Protein AF-A0A523RIH5-F1 (afdb_monomer)

Mean predicted aligned error: 9.71 Å

Secondary structure (DSSP, 8-state):
----------------PPP-------S-----------SS--EEEEEEE-TT--EEEEEEEE-TTSTT--EEEEEEEE-TTS-EEEEEEE-SS-EEEEEEEE-TT--EEEEEEEEETTTTEEEEEEE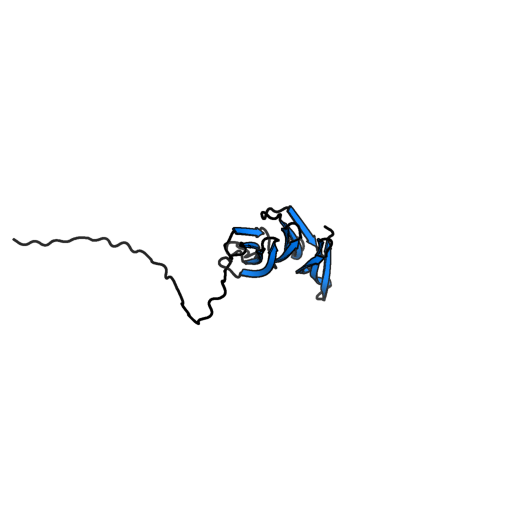EE-TT--EEEEEEE--SS-EEEEEEEE-TT--EEEEEEEEEETTEEEEEEEEE--

Sequence (182 aa):
MKKIIIYLFLTAFIFFSFNFASKFVSADNDYWHRVWGGKGHDEGVGIALDSSNNIYLGGTLEMFSDPWRHNALCLVKYDNSGNYQWNKTISGTSYRGGAITIDSSDYIFLAGEIYNPNSSTFDFILIKFDPLGNYQWNKTWDSGNDDVCYTIALDSLENIYLAGSSFTGPNNEDFCLVKYDK

Structure (mmCIF, N/CA/C/O backbone):
data_AF-A0A523RIH5-F1
#
_entry.id   AF-A0A523RIH5-F1
#
loop_
_atom_site.group_PDB
_atom_site.id
_atom_site.type_symbol
_atom_site.label_atom_id
_atom_site.label_alt_id
_atom_site.label_comp_id
_atom_site.label_asym_id
_atom_site.label_entity_id
_atom_site.label_seq_id
_atom_site.pdbx_PDB_ins_code
_atom_site.Cartn_x
_atom_site.Cartn_y
_atom_site.Cartn_z
_atom_site.occupancy
_atom_site.B_iso_or_equiv
_atom_site.auth_seq_id
_atom_site.auth_comp_id
_atom_site.auth_asym_id
_atom_site.auth_atom_id
_atom_site.pdbx_PDB_model_num
ATOM 1 N N . MET A 1 1 ? -63.645 55.266 -14.064 1.00 41.19 1 MET A N 1
ATOM 2 C CA . MET A 1 1 ? -63.052 54.777 -15.330 1.00 41.19 1 MET A CA 1
ATOM 3 C C . MET A 1 1 ? -62.006 53.722 -14.997 1.00 41.19 1 MET A C 1
ATOM 5 O O . MET A 1 1 ? -61.102 54.014 -14.230 1.00 41.19 1 MET A O 1
ATOM 9 N N . LYS A 1 2 ? -62.182 52.492 -15.494 1.00 42.09 2 LYS A N 1
ATOM 10 C CA . LYS A 1 2 ? -61.274 51.349 -15.283 1.00 42.09 2 LYS A CA 1
ATOM 11 C C . LYS A 1 2 ? -59.907 51.607 -15.933 1.00 42.09 2 LYS A C 1
ATOM 13 O O . LYS A 1 2 ? -59.908 51.918 -17.118 1.00 42.09 2 LYS A O 1
ATOM 18 N N . LYS A 1 3 ? -58.793 51.384 -15.221 1.00 36.62 3 LYS A N 1
ATOM 19 C CA . LYS A 1 3 ? -57.464 51.008 -15.768 1.00 36.62 3 LYS A CA 1
ATOM 20 C C . LYS A 1 3 ? -56.733 50.197 -14.686 1.00 36.62 3 LYS A C 1
ATOM 22 O O . LYS A 1 3 ? -56.513 50.714 -13.601 1.00 36.62 3 LYS A O 1
ATOM 27 N N . ILE A 1 4 ? -56.771 48.867 -14.776 1.00 43.56 4 ILE A N 1
ATOM 28 C CA . ILE A 1 4 ? -55.767 47.965 -15.382 1.00 43.56 4 ILE A CA 1
ATOM 29 C C . ILE A 1 4 ? -54.426 48.047 -14.644 1.00 43.56 4 ILE A C 1
ATOM 31 O O . ILE A 1 4 ? -53.675 49.006 -14.774 1.00 43.56 4 ILE A O 1
ATOM 35 N N . ILE A 1 5 ? -54.192 46.993 -13.866 1.00 41.97 5 ILE A N 1
ATOM 36 C CA . ILE A 1 5 ? -53.010 46.687 -13.068 1.00 41.97 5 ILE A CA 1
ATOM 37 C C . ILE A 1 5 ? -52.072 45.836 -13.932 1.00 41.97 5 ILE A C 1
ATOM 39 O O . ILE A 1 5 ? -52.522 44.869 -14.545 1.00 41.97 5 ILE A O 1
ATOM 43 N N . ILE A 1 6 ? -50.781 46.168 -13.952 1.00 45.47 6 ILE A N 1
ATOM 44 C CA . ILE A 1 6 ? -49.722 45.324 -14.519 1.00 45.47 6 ILE A CA 1
ATOM 45 C C . ILE A 1 6 ? -48.687 45.132 -13.410 1.00 45.47 6 ILE A C 1
ATOM 47 O O . ILE A 1 6 ? -47.981 46.073 -13.055 1.00 45.47 6 ILE A O 1
ATOM 51 N N . TYR A 1 7 ? -48.619 43.926 -12.843 1.00 43.50 7 TYR A N 1
ATOM 52 C CA . TYR A 1 7 ? -47.525 43.522 -11.961 1.00 43.50 7 TYR A CA 1
ATOM 53 C C . TYR A 1 7 ? -46.442 42.854 -12.810 1.00 43.50 7 TYR A C 1
ATOM 55 O O . TYR A 1 7 ? -46.675 41.807 -13.411 1.00 43.50 7 TYR A O 1
ATOM 63 N N . LEU A 1 8 ? -45.264 43.474 -12.864 1.00 39.69 8 LEU A N 1
ATOM 64 C CA . LEU A 1 8 ? -44.054 42.879 -13.423 1.00 39.69 8 LEU A CA 1
ATOM 65 C C . LEU A 1 8 ? -43.445 41.971 -12.341 1.00 39.69 8 LEU A C 1
ATOM 67 O O . LEU A 1 8 ? -42.896 42.476 -11.364 1.00 39.69 8 LEU A O 1
ATOM 71 N N . PHE A 1 9 ? -43.551 40.648 -12.484 1.00 41.56 9 PHE A N 1
ATOM 72 C CA . PHE A 1 9 ? -42.777 39.710 -11.667 1.00 41.56 9 PHE A CA 1
ATOM 73 C C . PHE A 1 9 ? -41.615 39.159 -12.490 1.00 41.56 9 PHE A C 1
ATOM 75 O O . PHE A 1 9 ? -41.796 38.433 -13.464 1.00 41.56 9 PHE A O 1
ATOM 82 N N . LEU A 1 10 ? -40.414 39.550 -12.074 1.00 39.22 10 LEU A N 1
ATOM 83 C CA . LEU A 1 10 ? -39.137 39.016 -12.517 1.00 39.22 10 LEU A CA 1
ATOM 84 C C . LEU A 1 10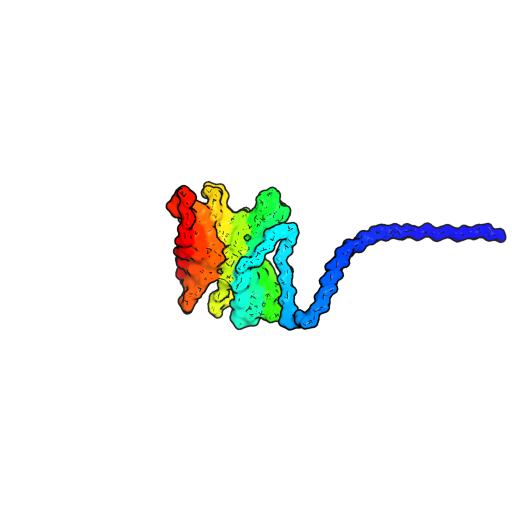 ? -38.965 37.630 -11.874 1.00 39.22 10 LEU A C 1
ATOM 86 O O . LEU A 1 10 ? -38.694 37.542 -10.678 1.00 39.22 10 LEU A O 1
ATOM 90 N N . THR A 1 11 ? -39.153 36.540 -12.617 1.00 44.88 11 THR A N 1
ATOM 91 C CA . THR A 1 11 ? -38.833 35.198 -12.106 1.00 44.88 11 THR A CA 1
ATOM 92 C C . THR A 1 11 ? -37.399 34.842 -12.472 1.00 44.88 11 THR A C 1
ATOM 94 O O . THR A 1 11 ? -37.067 34.673 -13.644 1.00 44.88 11 THR A O 1
ATOM 97 N N . ALA A 1 12 ? -36.552 34.746 -11.449 1.00 41.00 12 ALA A N 1
ATOM 98 C CA . ALA A 1 12 ? -35.205 34.208 -11.537 1.00 41.00 12 ALA A CA 1
ATOM 99 C C . ALA A 1 12 ? -35.234 32.737 -11.992 1.00 41.00 12 ALA A C 1
ATOM 101 O O . ALA A 1 12 ? -36.014 31.935 -11.479 1.00 41.00 12 ALA A O 1
ATOM 102 N N . PHE A 1 13 ? -34.363 32.380 -12.937 1.00 38.34 13 PHE A N 1
ATOM 103 C CA . PHE A 1 13 ? -34.061 30.990 -13.273 1.00 38.34 13 PHE A CA 1
ATOM 104 C C . PHE A 1 13 ? -33.206 30.389 -12.151 1.00 38.34 13 PHE A C 1
ATOM 106 O O . PHE A 1 13 ? -32.038 30.743 -12.003 1.00 38.34 13 PHE A O 1
ATOM 113 N N . ILE A 1 14 ? -33.775 29.475 -11.367 1.00 42.72 14 ILE A N 1
ATOM 114 C CA . ILE A 1 14 ? -33.010 28.571 -10.504 1.00 42.72 14 ILE A CA 1
ATOM 115 C C . ILE A 1 14 ? -32.901 27.246 -11.260 1.00 42.72 14 ILE A C 1
ATOM 117 O O . ILE A 1 14 ? -33.903 26.562 -11.464 1.00 42.72 14 ILE A O 1
ATOM 121 N N . PHE A 1 15 ? -31.693 26.886 -11.693 1.00 36.75 15 PHE A N 1
ATOM 122 C CA . PHE A 1 15 ? -31.396 25.514 -12.097 1.00 36.75 15 PHE A CA 1
ATOM 123 C C . PHE A 1 15 ? -31.383 24.646 -10.834 1.00 36.75 15 PHE A C 1
ATOM 125 O O . PHE A 1 15 ? -30.439 24.701 -10.051 1.00 36.75 15 PHE A O 1
ATOM 132 N N . PHE A 1 16 ? -32.427 23.844 -10.628 1.00 41.00 16 PHE A N 1
ATOM 133 C CA . PHE A 1 16 ? -32.320 22.666 -9.774 1.00 41.00 16 PHE A CA 1
ATOM 134 C C . PHE A 1 16 ? -31.568 21.596 -10.568 1.00 41.00 16 PHE A C 1
ATOM 136 O O . PHE A 1 16 ? -32.055 21.118 -11.593 1.00 41.00 16 PHE A O 1
ATOM 143 N N . SER A 1 17 ? -30.364 21.239 -10.125 1.00 46.72 17 SER A N 1
ATOM 144 C CA . SER A 1 17 ? -29.712 20.014 -10.575 1.00 46.72 17 SER A CA 1
ATOM 145 C C . SER A 1 17 ? -30.556 18.815 -10.129 1.00 46.72 17 SER A C 1
ATOM 147 O O . SER A 1 17 ? -31.062 18.761 -9.006 1.00 46.72 17 SER A O 1
ATOM 149 N N . PHE A 1 18 ? -30.760 17.870 -11.044 1.00 43.00 18 PHE A N 1
ATOM 150 C CA . PHE A 1 18 ? -31.558 16.674 -10.802 1.00 43.00 18 PHE A CA 1
ATOM 151 C C . PHE A 1 18 ? -30.885 15.781 -9.751 1.00 43.00 18 PHE A C 1
ATOM 153 O O . PHE A 1 18 ? -29.797 15.257 -9.974 1.00 43.00 18 PHE A O 1
ATOM 160 N N . ASN A 1 19 ? -31.572 15.569 -8.627 1.00 46.03 19 ASN A N 1
ATOM 161 C CA . ASN A 1 19 ? -31.362 14.404 -7.774 1.00 46.03 19 ASN A CA 1
ATOM 162 C C . ASN A 1 19 ? -31.892 13.175 -8.519 1.00 46.03 19 ASN A C 1
ATOM 164 O O . ASN A 1 19 ? -33.089 13.114 -8.803 1.00 46.03 19 ASN A O 1
ATOM 168 N N . PHE A 1 20 ? -31.047 12.181 -8.782 1.00 48.94 20 PHE A N 1
ATOM 169 C CA . PHE A 1 20 ? -31.535 10.830 -9.043 1.00 48.94 20 PHE A CA 1
ATOM 170 C C . PHE A 1 20 ? -31.410 10.008 -7.764 1.00 48.94 20 PHE A C 1
ATOM 172 O O . PHE A 1 20 ? -30.347 9.508 -7.415 1.00 48.94 20 PHE A O 1
ATOM 179 N N . ALA A 1 21 ? -32.537 9.884 -7.066 1.00 47.78 21 ALA A N 1
ATOM 180 C CA . ALA A 1 21 ? -32.792 8.760 -6.187 1.00 47.78 21 ALA A CA 1
ATOM 181 C C . ALA A 1 21 ? -33.360 7.628 -7.052 1.00 47.78 21 ALA A C 1
ATOM 183 O O . ALA A 1 21 ? -34.479 7.741 -7.553 1.00 47.78 21 ALA A O 1
ATOM 184 N N . SER A 1 22 ? -32.625 6.532 -7.224 1.00 43.66 22 SER A N 1
ATOM 185 C CA . SER A 1 22 ? -33.213 5.269 -7.677 1.00 43.66 22 SER A CA 1
ATOM 186 C C . SER A 1 22 ? -33.359 4.346 -6.476 1.00 43.66 22 SER A C 1
ATOM 188 O O . SER A 1 22 ? -32.411 3.710 -6.022 1.00 43.66 22 SER A O 1
ATOM 190 N N . LYS A 1 23 ? -34.580 4.324 -5.947 1.00 46.66 23 LYS A N 1
ATOM 191 C CA . LYS A 1 23 ? -35.044 3.410 -4.911 1.00 46.66 23 LYS A CA 1
ATOM 192 C C . LYS A 1 23 ? -35.389 2.074 -5.572 1.00 46.66 23 LYS A C 1
ATOM 194 O O . LYS A 1 23 ? -36.408 1.981 -6.248 1.00 46.66 23 LYS A O 1
ATOM 199 N N . PHE A 1 24 ? -34.578 1.050 -5.333 1.00 39.84 24 PHE A N 1
ATOM 200 C CA . PHE A 1 24 ? -35.019 -0.341 -5.399 1.00 39.84 24 PHE A CA 1
ATOM 201 C C . PHE A 1 24 ? -35.077 -0.859 -3.962 1.00 39.84 24 PHE A C 1
ATOM 203 O O . PHE A 1 24 ? -34.074 -0.853 -3.258 1.00 39.84 24 PHE A O 1
ATOM 210 N N . VAL A 1 25 ? -36.280 -1.215 -3.505 1.00 48.09 25 VAL A N 1
ATOM 211 C CA . VAL A 1 25 ? -36.501 -1.913 -2.234 1.00 48.09 25 VAL A CA 1
ATOM 212 C C . VAL A 1 25 ? -36.720 -3.378 -2.579 1.00 48.09 25 VAL A C 1
ATOM 214 O O . VAL A 1 25 ? -37.806 -3.750 -3.017 1.00 48.09 25 VAL A O 1
ATOM 217 N N . SER A 1 26 ? -35.694 -4.195 -2.383 1.00 47.66 26 SER A N 1
ATOM 218 C CA . SER A 1 26 ? -35.870 -5.578 -1.946 1.00 47.66 26 SER A CA 1
ATOM 219 C C . SER A 1 26 ? -35.612 -5.597 -0.443 1.00 47.66 26 SER A C 1
ATOM 221 O O . SER A 1 26 ? -34.733 -4.892 0.049 1.00 47.66 26 SER A O 1
ATOM 223 N N . ALA A 1 27 ? -36.430 -6.328 0.304 1.00 55.16 27 ALA A N 1
ATOM 224 C CA . ALA A 1 27 ? -36.254 -6.490 1.737 1.00 55.16 27 ALA A CA 1
ATOM 225 C C . ALA A 1 27 ? -35.006 -7.347 2.006 1.00 55.16 27 ALA A C 1
ATOM 227 O O . ALA A 1 27 ? -35.118 -8.560 2.024 1.00 55.16 27 ALA A O 1
ATOM 228 N N . ASP A 1 28 ? -33.852 -6.696 2.157 1.00 55.25 28 ASP A N 1
ATOM 229 C CA . ASP A 1 28 ? -32.614 -7.211 2.763 1.00 55.25 28 ASP A CA 1
ATOM 230 C C . ASP A 1 28 ? -31.799 -5.984 3.204 1.00 55.25 28 ASP A C 1
ATOM 232 O O . ASP A 1 28 ? -31.011 -5.427 2.444 1.00 55.25 28 ASP A O 1
ATOM 236 N N . ASN A 1 29 ? -32.078 -5.471 4.404 1.00 62.22 29 ASN A N 1
ATOM 237 C CA . ASN A 1 29 ? -31.579 -4.173 4.883 1.00 62.22 29 ASN A CA 1
ATOM 238 C C . ASN A 1 29 ? -30.500 -4.312 5.979 1.00 62.22 29 ASN A C 1
ATOM 240 O O . ASN A 1 29 ? -30.361 -3.423 6.817 1.00 62.22 29 ASN A O 1
ATOM 244 N N . ASP A 1 30 ? -29.733 -5.406 5.969 1.00 77.12 30 ASP A N 1
ATOM 245 C CA . ASP A 1 30 ? -28.733 -5.723 7.006 1.00 77.12 30 ASP A CA 1
ATOM 246 C C . ASP A 1 30 ? -27.297 -5.296 6.649 1.00 77.12 30 ASP A C 1
ATOM 248 O O . ASP A 1 30 ? -26.336 -5.704 7.299 1.00 77.12 30 ASP A O 1
ATOM 252 N N . TYR A 1 31 ? -27.112 -4.455 5.629 1.00 81.75 31 TYR A N 1
ATOM 253 C CA . TYR A 1 31 ? -25.790 -3.949 5.267 1.00 81.75 31 TYR A CA 1
ATOM 254 C C . TYR A 1 31 ? -25.813 -2.455 4.951 1.00 81.75 31 TYR A C 1
ATOM 256 O O . TYR A 1 31 ? -26.804 -1.893 4.482 1.00 81.75 31 TYR A O 1
ATOM 264 N N . TRP A 1 32 ? -24.684 -1.799 5.199 1.00 88.44 32 TRP A N 1
ATOM 265 C CA . TRP A 1 32 ? -24.424 -0.435 4.764 1.00 88.44 32 TRP A CA 1
ATOM 266 C C . TRP A 1 32 ? -23.328 -0.448 3.702 1.00 88.44 32 TRP A C 1
ATOM 268 O O . TRP A 1 32 ? -22.504 -1.357 3.647 1.00 88.44 32 TRP A O 1
ATOM 278 N N . HIS A 1 33 ? -23.305 0.579 2.858 1.00 91.75 33 HIS A N 1
ATOM 279 C CA . HIS A 1 33 ? -22.203 0.810 1.932 1.00 91.75 33 HIS A CA 1
ATOM 280 C C . HIS A 1 33 ? -21.699 2.250 2.054 1.00 91.75 33 HIS A C 1
ATOM 282 O O . HIS A 1 33 ? -22.413 3.152 2.514 1.00 91.75 33 HIS A O 1
ATOM 288 N N . ARG A 1 34 ? -20.444 2.459 1.657 1.00 93.12 34 ARG A N 1
ATOM 289 C CA . ARG A 1 34 ? -19.824 3.772 1.472 1.00 93.12 34 ARG A CA 1
ATOM 290 C C . ARG A 1 34 ? -19.130 3.784 0.122 1.00 93.12 34 ARG A C 1
ATOM 292 O O . ARG A 1 34 ? -18.613 2.763 -0.314 1.00 93.12 34 ARG A O 1
ATOM 299 N N . VAL A 1 35 ? -19.145 4.945 -0.517 1.00 92.00 35 VAL A N 1
ATOM 300 C CA . VAL A 1 35 ? -18.428 5.198 -1.766 1.00 92.00 35 VAL A CA 1
ATOM 301 C C . VAL A 1 35 ? -17.422 6.302 -1.487 1.00 92.00 35 VAL A C 1
ATOM 303 O O . VAL A 1 35 ? -17.753 7.291 -0.828 1.00 92.00 35 VAL A O 1
ATOM 306 N N . TRP A 1 36 ? -16.200 6.114 -1.967 1.00 90.88 36 TRP A N 1
ATOM 307 C CA . TRP A 1 36 ? -15.118 7.082 -1.881 1.00 90.88 36 TRP A CA 1
ATOM 308 C C . TRP A 1 36 ? -14.452 7.196 -3.249 1.00 90.88 36 TRP A C 1
ATOM 310 O O . TRP A 1 36 ? -14.196 6.173 -3.875 1.00 90.88 36 TRP A O 1
ATOM 320 N N . GLY A 1 37 ? -14.190 8.420 -3.706 1.00 90.06 37 GLY A N 1
ATOM 321 C CA . GLY A 1 37 ? -13.604 8.675 -5.022 1.00 90.06 37 GLY A CA 1
ATOM 322 C C . GLY A 1 37 ? -13.738 10.132 -5.467 1.00 90.06 37 GLY A C 1
ATOM 323 O O . GLY A 1 37 ? -14.402 10.944 -4.814 1.00 90.06 37 GLY A O 1
ATOM 324 N N . GLY A 1 38 ? -13.073 10.457 -6.570 1.00 84.94 38 GLY A N 1
ATOM 325 C CA . GLY A 1 38 ? -13.126 11.719 -7.291 1.00 84.94 38 GLY A CA 1
ATOM 326 C C . GLY A 1 38 ? -13.991 11.650 -8.557 1.00 84.94 38 GLY A C 1
ATOM 327 O O . GLY A 1 38 ? -15.023 10.988 -8.610 1.00 84.94 38 GLY A O 1
ATOM 328 N N . LYS A 1 39 ? -13.610 12.434 -9.576 1.00 83.44 39 LYS A N 1
ATOM 329 C CA . LYS A 1 39 ? -14.313 12.508 -10.876 1.00 83.44 39 LYS A CA 1
ATOM 330 C C . LYS A 1 39 ? -13.753 11.542 -11.931 1.00 83.44 39 LYS A C 1
ATOM 332 O O . LYS A 1 39 ? -14.232 11.573 -13.064 1.00 83.44 39 LYS A O 1
ATOM 337 N N . GLY A 1 40 ? -12.717 10.781 -11.589 1.00 86.06 40 GLY A N 1
ATOM 338 C CA . GLY A 1 40 ? -12.019 9.874 -12.494 1.00 86.06 40 GLY A CA 1
ATOM 339 C C . GLY A 1 40 ? -12.284 8.407 -12.164 1.00 86.06 40 GLY A C 1
ATOM 340 O O . GLY A 1 40 ? -13.263 8.072 -11.499 1.00 86.06 40 GLY A O 1
ATOM 341 N N . HIS A 1 41 ? -11.422 7.540 -12.680 1.00 89.31 41 HIS A N 1
ATOM 342 C CA . HIS A 1 41 ? -11.395 6.121 -12.378 1.00 89.31 41 HIS A CA 1
ATOM 343 C C . HIS A 1 41 ? -10.683 5.867 -11.045 1.00 89.31 41 HIS A C 1
ATOM 345 O O . HIS A 1 41 ? -9.468 6.022 -10.940 1.00 89.31 41 HIS A O 1
ATOM 351 N N . ASP A 1 42 ? -11.450 5.466 -10.036 1.00 93.62 42 ASP A N 1
ATOM 352 C CA . ASP A 1 42 ? -10.954 5.226 -8.684 1.00 93.62 42 ASP A CA 1
ATOM 353 C C . ASP A 1 42 ? -11.157 3.761 -8.293 1.00 93.62 42 ASP A C 1
ATOM 355 O O . ASP A 1 42 ? -12.199 3.164 -8.575 1.00 93.62 42 ASP A O 1
ATOM 359 N N . GLU A 1 43 ? -10.172 3.189 -7.607 1.00 95.19 43 GLU A N 1
ATOM 360 C CA . GLU A 1 43 ? -10.142 1.773 -7.248 1.00 95.19 43 GLU A CA 1
ATOM 361 C C . GLU A 1 43 ? -9.851 1.601 -5.755 1.00 95.19 43 GLU A C 1
ATOM 363 O O . GLU A 1 43 ? -8.861 2.115 -5.235 1.00 95.19 43 GLU A O 1
ATOM 368 N N . GLY A 1 44 ? -10.698 0.845 -5.053 1.00 96.06 44 GLY A N 1
ATOM 369 C CA . GLY A 1 44 ? -10.391 0.338 -3.714 1.00 96.06 44 GLY A CA 1
ATOM 370 C C . GLY A 1 44 ? -9.641 -0.988 -3.821 1.00 96.06 44 GLY A C 1
ATOM 371 O O . GLY A 1 44 ? -10.126 -1.901 -4.484 1.00 96.06 44 GLY A O 1
ATOM 372 N N . VAL A 1 45 ? -8.481 -1.096 -3.172 1.00 97.38 45 VAL A N 1
ATOM 373 C CA . VAL A 1 45 ? -7.570 -2.246 -3.311 1.00 97.38 45 VAL A CA 1
ATOM 374 C C . VAL A 1 45 ? -7.449 -3.022 -2.004 1.00 97.38 45 VAL A C 1
ATOM 376 O O . VAL A 1 45 ? -7.638 -4.236 -1.978 1.00 97.38 45 VAL A O 1
ATOM 379 N N . GLY A 1 46 ? -7.144 -2.327 -0.910 1.00 97.94 46 GLY A N 1
ATOM 380 C CA . GLY A 1 46 ? -6.884 -2.932 0.390 1.00 97.94 46 GLY A CA 1
ATOM 381 C C . GLY A 1 46 ? -7.895 -2.512 1.452 1.00 97.94 46 GLY A C 1
ATOM 382 O O . GLY A 1 46 ? -8.401 -1.390 1.437 1.00 97.94 46 GLY A O 1
ATOM 383 N N . ILE A 1 47 ? -8.137 -3.396 2.419 1.00 98.56 47 ILE A N 1
ATOM 384 C CA . ILE A 1 47 ? -8.888 -3.096 3.641 1.00 98.56 47 ILE A CA 1
ATOM 385 C C . ILE A 1 47 ? -8.162 -3.662 4.864 1.00 98.56 47 ILE A C 1
ATOM 387 O O . ILE A 1 47 ? -7.676 -4.790 4.831 1.00 98.56 47 ILE A O 1
ATOM 391 N N . ALA A 1 48 ? -8.110 -2.891 5.949 1.00 98.56 48 ALA A N 1
ATOM 392 C CA . ALA A 1 48 ? -7.616 -3.335 7.251 1.00 98.56 48 ALA A CA 1
ATOM 393 C C . ALA A 1 48 ? -8.450 -2.726 8.385 1.00 98.56 48 ALA A C 1
ATOM 395 O O . ALA A 1 48 ? -9.107 -1.698 8.204 1.00 98.56 48 ALA A O 1
ATOM 396 N N . LEU A 1 49 ? -8.419 -3.367 9.554 1.00 98.69 49 LEU A N 1
ATOM 397 C CA . LEU A 1 49 ? -9.082 -2.896 10.768 1.00 98.69 49 LEU A CA 1
ATOM 398 C C . LEU A 1 49 ? -8.032 -2.575 11.833 1.00 98.69 49 LEU A C 1
ATOM 400 O O . LEU A 1 49 ? -7.081 -3.340 11.984 1.00 98.69 49 LEU A O 1
ATOM 404 N N . ASP A 1 50 ? -8.203 -1.470 12.561 1.00 98.62 50 ASP A N 1
ATOM 405 C CA . ASP A 1 50 ? -7.409 -1.217 13.774 1.00 98.62 50 ASP A CA 1
ATOM 406 C C . ASP A 1 50 ? -7.979 -1.960 14.993 1.00 98.62 50 ASP A C 1
ATOM 408 O O . ASP A 1 50 ? -9.045 -2.580 14.930 1.00 98.62 50 ASP A O 1
ATOM 412 N N . SER A 1 51 ? -7.282 -1.880 16.128 1.00 98.31 51 SER A N 1
ATOM 413 C CA . SER A 1 51 ? -7.667 -2.516 17.395 1.00 98.31 51 SER A CA 1
ATOM 414 C C . SER A 1 51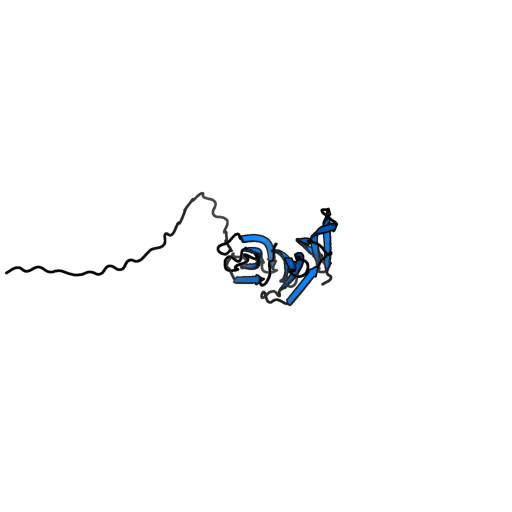 ? -9.062 -2.121 17.913 1.00 98.31 51 SER A C 1
ATOM 416 O O . SER A 1 51 ? -9.653 -2.838 18.723 1.00 98.31 51 SER A O 1
ATOM 418 N N . SER A 1 52 ? -9.617 -1.001 17.435 1.00 98.38 52 SER A N 1
ATOM 419 C CA . SER A 1 52 ? -10.959 -0.504 17.767 1.00 98.38 52 SER A CA 1
ATOM 420 C C . SER A 1 52 ? -12.013 -0.852 16.705 1.00 98.38 52 SER A C 1
ATOM 422 O O . SER A 1 52 ? -13.148 -0.369 16.775 1.00 98.38 52 SER A O 1
ATOM 424 N N . ASN A 1 53 ? -11.660 -1.698 15.731 1.00 98.31 53 ASN A N 1
ATOM 425 C CA . ASN A 1 53 ? -12.449 -2.027 14.544 1.00 98.31 53 ASN A CA 1
ATOM 426 C C . ASN A 1 53 ? -12.779 -0.814 13.660 1.00 98.31 53 ASN A C 1
ATOM 428 O O . ASN A 1 53 ? -13.760 -0.850 12.914 1.00 98.31 53 ASN A O 1
ATOM 432 N N . ASN A 1 54 ? -11.992 0.266 13.719 1.00 98.69 54 ASN A N 1
ATOM 433 C CA . ASN A 1 54 ? -12.102 1.299 12.694 1.00 98.69 54 ASN A CA 1
ATOM 434 C C . ASN A 1 54 ? -11.586 0.732 11.372 1.00 98.69 54 ASN A C 1
ATOM 436 O O . ASN A 1 54 ? -10.633 -0.045 11.342 1.00 98.69 54 ASN A O 1
ATOM 440 N N . ILE A 1 55 ? -12.217 1.143 10.281 1.00 98.69 55 ILE A N 1
ATOM 441 C CA . ILE A 1 55 ? -12.015 0.573 8.955 1.00 98.69 55 ILE A CA 1
ATOM 442 C C . ILE A 1 55 ? -11.087 1.484 8.165 1.00 98.69 55 ILE A C 1
ATOM 444 O O . ILE A 1 55 ? -11.351 2.680 8.048 1.00 98.69 55 ILE A O 1
ATOM 448 N N . TYR A 1 56 ? -10.042 0.911 7.579 1.00 98.75 56 TYR A N 1
ATOM 449 C CA . TYR A 1 56 ? -9.111 1.610 6.707 1.00 98.75 56 TYR A CA 1
ATOM 450 C C . TYR A 1 56 ? -9.184 1.017 5.312 1.00 98.75 56 TYR A C 1
ATOM 452 O O . TYR A 1 56 ? -9.050 -0.193 5.151 1.00 98.75 56 TYR A O 1
ATOM 460 N N . LEU A 1 57 ? -9.377 1.874 4.315 1.00 98.38 57 LEU A N 1
ATOM 461 C CA . LEU A 1 57 ? -9.346 1.510 2.905 1.00 98.38 57 LEU A CA 1
ATOM 462 C C . LEU A 1 57 ? -8.109 2.117 2.259 1.00 98.38 57 LEU A C 1
ATOM 464 O O . LEU A 1 57 ? -7.888 3.322 2.376 1.00 98.38 57 LEU A O 1
ATOM 468 N N . GLY A 1 58 ? -7.328 1.282 1.586 1.00 98.19 58 GLY A N 1
ATOM 469 C CA . GLY A 1 58 ? -6.253 1.697 0.697 1.00 98.19 58 GLY A CA 1
ATOM 470 C C . GLY A 1 58 ? -6.690 1.555 -0.758 1.00 98.19 58 GLY A C 1
ATOM 471 O O . GLY A 1 58 ? -7.407 0.613 -1.111 1.00 98.19 58 GLY A O 1
ATOM 472 N N . GLY A 1 59 ? -6.290 2.489 -1.611 1.00 97.50 59 GLY A N 1
ATOM 473 C CA . GLY A 1 59 ? -6.677 2.453 -3.016 1.00 97.50 59 GLY A CA 1
ATOM 474 C C . GLY A 1 59 ? -5.955 3.470 -3.881 1.00 97.50 59 GLY A C 1
ATOM 475 O O . GLY A 1 59 ? -5.035 4.154 -3.432 1.00 97.50 59 GLY A O 1
ATOM 476 N N . THR A 1 60 ? -6.411 3.569 -5.124 1.00 96.69 60 THR A N 1
ATOM 477 C CA . THR A 1 60 ? -5.885 4.479 -6.139 1.00 96.69 60 THR A CA 1
ATOM 478 C C . THR A 1 60 ? -6.968 5.458 -6.585 1.00 96.69 60 THR A C 1
ATOM 480 O O . THR A 1 60 ? -8.122 5.075 -6.769 1.00 96.69 60 THR A O 1
ATOM 483 N N . LEU A 1 61 ? -6.595 6.727 -6.753 1.00 94.81 61 LEU A N 1
ATOM 484 C CA . LEU A 1 61 ? -7.445 7.786 -7.296 1.00 94.81 61 LEU A CA 1
ATOM 485 C C . LEU A 1 61 ? -6.870 8.302 -8.615 1.00 94.81 61 LEU A C 1
ATOM 487 O O . LEU A 1 61 ? -5.683 8.633 -8.669 1.00 94.81 61 LEU A O 1
ATOM 491 N N . GLU A 1 62 ? -7.701 8.461 -9.645 1.00 92.56 62 GLU A N 1
ATOM 492 C CA . GLU A 1 62 ? -7.299 9.199 -10.849 1.00 92.56 62 GLU A CA 1
ATOM 493 C C . GLU A 1 62 ? -7.365 10.708 -10.558 1.00 92.56 62 GLU A C 1
ATOM 495 O O . GLU A 1 62 ? -8.432 11.283 -10.297 1.00 92.56 62 GLU A O 1
ATOM 500 N N . MET A 1 63 ? -6.221 11.394 -10.638 1.00 89.00 63 MET A N 1
ATOM 501 C CA . MET A 1 63 ? -6.151 12.833 -10.379 1.00 89.00 63 MET A CA 1
ATOM 502 C C . MET A 1 63 ? -6.623 13.613 -11.608 1.00 89.00 63 MET A C 1
ATOM 504 O O . MET A 1 63 ? -5.831 14.138 -12.383 1.00 89.00 63 MET A O 1
ATOM 508 N N . PHE A 1 64 ? -7.942 13.734 -11.776 1.00 78.38 64 PHE A N 1
ATOM 509 C CA . PHE A 1 64 ? -8.564 14.359 -12.955 1.00 78.38 64 PHE A CA 1
ATOM 510 C C . PHE A 1 64 ? -8.118 15.814 -13.218 1.00 78.38 64 PHE A C 1
ATOM 512 O O . PHE A 1 64 ? -8.198 16.303 -14.344 1.00 78.38 64 PHE A O 1
ATOM 519 N N . SER A 1 65 ? -7.679 16.535 -12.181 1.00 78.75 65 SER A N 1
ATOM 520 C CA . SER A 1 65 ? -7.149 17.900 -12.296 1.00 78.75 65 SER A CA 1
ATOM 521 C C . SER A 1 65 ? -5.653 17.969 -12.626 1.00 78.75 65 SER A C 1
ATOM 523 O O . SER A 1 65 ? -5.145 19.069 -12.835 1.00 78.75 65 SER A O 1
ATOM 525 N N . ASP A 1 66 ? -4.942 16.839 -12.643 1.00 76.56 66 ASP A N 1
ATOM 526 C CA . ASP A 1 66 ? -3.562 16.755 -13.118 1.00 76.56 66 ASP A CA 1
ATOM 527 C C . ASP A 1 66 ? -3.567 16.723 -14.663 1.00 76.56 66 ASP A C 1
ATOM 529 O O . ASP A 1 66 ? -4.206 15.843 -15.248 1.00 76.56 66 ASP A O 1
ATOM 533 N N . PRO A 1 67 ? -2.870 17.648 -15.355 1.00 76.94 67 PRO A N 1
ATOM 534 C CA . PRO A 1 67 ? -2.751 17.637 -16.816 1.00 76.94 67 PRO A CA 1
ATOM 535 C C . PRO A 1 67 ? -2.220 16.319 -17.394 1.00 76.94 67 PRO A C 1
ATOM 537 O O . PRO A 1 67 ? -2.543 15.974 -18.530 1.00 76.94 67 PRO A O 1
ATOM 540 N N . TRP A 1 68 ? -1.421 15.591 -16.616 1.00 79.12 68 TRP A N 1
ATOM 541 C CA . TRP A 1 68 ? -0.816 14.311 -16.978 1.00 79.12 68 TRP A CA 1
ATOM 542 C C . TRP A 1 68 ? -1.648 13.110 -16.521 1.00 79.12 68 TRP A C 1
ATOM 544 O O . TRP A 1 68 ? -1.287 11.976 -16.822 1.00 79.12 68 TRP A O 1
ATOM 554 N N . ARG A 1 69 ? -2.765 13.358 -15.817 1.00 76.62 69 ARG A N 1
ATOM 555 C CA . ARG A 1 69 ? -3.674 12.343 -15.263 1.00 76.62 69 ARG A CA 1
ATOM 556 C C . ARG A 1 69 ? -2.943 11.267 -14.466 1.00 76.62 69 ARG A C 1
ATOM 558 O O . ARG A 1 69 ? -3.218 10.078 -14.602 1.00 76.62 69 ARG A O 1
ATOM 565 N N . HIS A 1 70 ? -1.984 11.692 -13.652 1.00 87.94 70 HIS A N 1
ATOM 566 C CA . HIS A 1 70 ? -1.320 10.777 -12.744 1.00 87.94 70 HIS A CA 1
ATOM 567 C C . HIS A 1 70 ? -2.312 10.205 -11.735 1.00 87.94 70 HIS A C 1
ATOM 569 O O . HIS A 1 70 ? -3.277 10.854 -11.326 1.00 87.94 70 HIS A O 1
ATOM 575 N N . ASN A 1 71 ? -2.032 8.986 -11.307 1.00 94.50 71 ASN A N 1
ATOM 576 C CA . ASN A 1 71 ? -2.768 8.356 -10.231 1.00 94.50 71 ASN A CA 1
ATOM 577 C C . ASN A 1 71 ? -2.148 8.727 -8.876 1.00 94.50 71 ASN A C 1
ATOM 579 O O . ASN A 1 71 ? -0.951 9.004 -8.780 1.00 94.50 71 ASN A O 1
ATOM 583 N N . ALA A 1 72 ? -2.960 8.726 -7.826 1.00 95.69 72 ALA A N 1
ATOM 584 C CA . ALA A 1 72 ? -2.543 8.947 -6.446 1.00 95.69 72 ALA A CA 1
ATOM 585 C C . ALA A 1 72 ? -2.920 7.743 -5.583 1.00 95.69 72 ALA A C 1
ATOM 587 O O . ALA A 1 72 ? -3.970 7.143 -5.793 1.00 95.69 72 ALA A O 1
ATOM 588 N N . LEU A 1 73 ? -2.115 7.435 -4.566 1.00 97.44 73 LEU A N 1
ATOM 589 C CA . LEU A 1 73 ? -2.541 6.511 -3.515 1.00 97.44 73 LEU A CA 1
ATOM 590 C C . LEU A 1 73 ? -3.473 7.237 -2.546 1.00 97.44 73 LEU A C 1
ATOM 592 O O . LEU A 1 73 ? -3.253 8.404 -2.208 1.00 97.44 73 LEU A O 1
ATOM 596 N N . CYS A 1 74 ? -4.488 6.544 -2.047 1.00 96.81 74 CYS A N 1
ATOM 597 C CA . CYS A 1 74 ? -5.372 7.052 -1.012 1.00 96.81 74 CYS A CA 1
ATOM 598 C C . CYS A 1 74 ? -5.470 6.092 0.172 1.00 96.81 74 CYS A C 1
ATOM 600 O O . CYS A 1 74 ? -5.381 4.874 0.032 1.00 96.81 74 CYS A O 1
ATOM 602 N N . LEU A 1 75 ? -5.651 6.681 1.350 1.00 98.38 75 LEU A N 1
ATOM 603 C CA . LEU A 1 75 ? -5.952 5.998 2.598 1.00 98.38 75 LEU A CA 1
ATOM 604 C C . LEU A 1 75 ? -7.170 6.673 3.218 1.00 98.38 75 LEU A C 1
ATOM 606 O O . LEU A 1 75 ? -7.142 7.877 3.468 1.00 98.38 75 LEU A O 1
ATOM 610 N N . VAL A 1 76 ? -8.226 5.920 3.492 1.00 98.38 76 VAL A N 1
ATOM 611 C CA . VAL A 1 76 ? -9.483 6.446 4.037 1.00 98.38 76 VAL A CA 1
ATOM 612 C C . VAL A 1 76 ? -9.809 5.718 5.325 1.00 98.38 76 VAL A C 1
ATOM 614 O O . VAL A 1 76 ? -9.792 4.494 5.342 1.00 98.38 76 VAL A O 1
ATOM 617 N N . LYS A 1 77 ? -10.142 6.459 6.384 1.00 98.50 77 LYS A N 1
ATOM 618 C CA . LYS A 1 77 ? -10.583 5.905 7.664 1.00 98.50 77 LYS A CA 1
ATOM 619 C C . LYS A 1 77 ? -12.075 6.148 7.882 1.00 98.50 77 LYS A C 1
ATOM 621 O O . LYS A 1 77 ? -12.555 7.281 7.781 1.00 98.50 77 LYS A O 1
ATOM 626 N N . TYR A 1 78 ? -12.776 5.096 8.280 1.00 98.50 78 TYR A N 1
ATOM 627 C CA . TYR A 1 78 ? -14.119 5.126 8.851 1.00 98.50 78 TYR A CA 1
ATOM 628 C C . TYR A 1 78 ? -14.080 4.573 10.276 1.00 98.50 78 TYR A C 1
ATOM 630 O O . TYR A 1 78 ? -13.206 3.777 10.605 1.00 98.50 78 TYR A O 1
ATOM 638 N N . ASP A 1 79 ? -15.019 4.969 11.128 1.00 98.00 79 ASP A N 1
ATOM 639 C CA . ASP A 1 79 ? -15.225 4.272 12.398 1.00 98.00 79 ASP A CA 1
ATOM 640 C C . ASP A 1 79 ? -15.904 2.905 12.186 1.00 98.00 79 ASP A C 1
ATOM 642 O O . ASP A 1 79 ? -16.326 2.559 11.078 1.00 98.00 79 ASP A O 1
ATOM 646 N N . ASN A 1 80 ? -16.032 2.124 13.260 1.00 96.25 80 ASN A N 1
ATOM 647 C CA . ASN A 1 80 ? -16.670 0.802 13.234 1.00 96.25 80 ASN A CA 1
ATOM 648 C C . ASN A 1 80 ? -18.169 0.815 12.857 1.00 96.25 80 ASN A C 1
ATOM 650 O O . ASN A 1 80 ? -18.756 -0.236 12.607 1.00 96.25 80 ASN A O 1
ATOM 654 N N . SER A 1 81 ? -18.790 1.996 12.806 1.00 94.94 81 SER A N 1
ATOM 655 C CA . SER A 1 81 ? -20.177 2.214 12.387 1.00 94.94 81 SER A CA 1
ATOM 656 C C . SER A 1 81 ? -20.262 2.707 10.934 1.00 94.94 81 SER A C 1
ATOM 658 O O . SER A 1 81 ? -21.345 3.016 10.433 1.00 94.94 81 SER A O 1
ATOM 660 N N . GLY A 1 82 ? -19.121 2.796 10.243 1.00 94.62 82 GLY A N 1
ATOM 661 C CA . GLY A 1 82 ? -19.020 3.268 8.869 1.00 94.62 82 GLY A CA 1
ATOM 662 C C . GLY A 1 82 ? -19.107 4.790 8.729 1.00 94.62 82 GLY A C 1
ATOM 663 O O . GLY A 1 82 ? -19.381 5.282 7.631 1.00 94.62 82 GLY A O 1
ATOM 664 N N . ASN A 1 83 ? -18.924 5.579 9.791 1.00 96.31 83 ASN A N 1
ATOM 665 C CA . ASN A 1 83 ? -18.867 7.038 9.673 1.00 96.31 83 ASN A CA 1
ATOM 666 C C . ASN A 1 83 ? -17.463 7.477 9.270 1.00 96.31 83 ASN A C 1
ATOM 668 O O . ASN A 1 83 ? -16.472 7.072 9.878 1.00 96.31 83 ASN A O 1
ATOM 672 N N . TYR A 1 84 ? -17.382 8.333 8.254 1.00 96.94 84 TYR A N 1
ATOM 673 C CA . TYR A 1 84 ? -16.119 8.887 7.776 1.00 96.94 84 TYR A CA 1
ATOM 674 C C . TYR A 1 84 ? -15.387 9.646 8.891 1.00 96.94 84 TYR A C 1
ATOM 676 O O . TYR A 1 84 ? -15.997 10.458 9.584 1.00 96.94 84 TYR A O 1
ATOM 684 N N . GLN A 1 85 ? -14.081 9.403 9.021 1.00 97.94 85 GLN A N 1
ATOM 685 C CA . GLN A 1 85 ? -13.214 10.079 9.988 1.00 97.94 85 GLN A CA 1
ATOM 686 C C . GLN A 1 85 ? -12.253 11.033 9.278 1.00 97.94 85 GLN A C 1
ATOM 688 O O . GLN A 1 85 ? -12.278 12.242 9.504 1.00 97.94 85 GLN A O 1
ATOM 693 N N . TRP A 1 86 ? -11.404 10.494 8.402 1.00 98.06 86 TRP A N 1
ATOM 694 C CA . TRP A 1 86 ? -10.420 11.265 7.648 1.00 98.06 86 TRP A CA 1
ATOM 695 C C . TRP A 1 86 ? -9.934 10.492 6.420 1.00 98.06 86 TRP A C 1
ATOM 697 O O . TRP A 1 86 ? -10.161 9.291 6.290 1.00 98.06 86 TRP A O 1
ATOM 707 N N . ASN A 1 87 ? -9.227 11.180 5.525 1.00 97.75 87 ASN A N 1
ATOM 708 C CA . ASN A 1 87 ? -8.477 10.557 4.438 1.00 97.75 87 ASN A CA 1
ATOM 709 C C . ASN A 1 87 ? -7.085 11.188 4.290 1.00 97.75 87 ASN A C 1
ATOM 711 O O . ASN A 1 87 ? -6.854 12.313 4.745 1.00 97.75 87 ASN A O 1
ATOM 715 N N . LYS A 1 88 ? -6.182 10.462 3.633 1.00 97.44 88 LYS A N 1
ATOM 716 C CA . LYS A 1 88 ? -4.896 10.934 3.123 1.00 97.44 88 LYS A CA 1
ATOM 717 C C . LYS A 1 88 ? -4.813 10.612 1.638 1.00 97.44 88 LYS A C 1
ATOM 719 O O . LYS A 1 88 ? -5.186 9.521 1.220 1.00 97.44 88 LYS A O 1
ATOM 724 N N . THR A 1 89 ? -4.304 11.563 0.865 1.00 95.44 89 THR A N 1
ATOM 725 C CA . THR A 1 89 ? -3.996 11.394 -0.558 1.00 95.44 89 THR A CA 1
ATOM 726 C C . THR A 1 89 ? -2.502 11.615 -0.741 1.00 95.44 89 THR A C 1
ATOM 728 O O . THR A 1 89 ? -1.969 12.624 -0.277 1.00 95.44 89 THR A O 1
ATOM 731 N N . ILE A 1 90 ? -1.831 10.659 -1.374 1.00 95.75 90 ILE A N 1
ATOM 732 C CA . ILE A 1 90 ? -0.403 10.676 -1.664 1.00 95.75 90 ILE A CA 1
ATOM 733 C C . ILE A 1 90 ? -0.258 10.897 -3.167 1.00 95.75 90 ILE A C 1
ATOM 735 O O . ILE A 1 90 ? -0.646 10.056 -3.973 1.00 95.75 90 ILE A O 1
ATOM 739 N N . SER A 1 91 ? 0.277 12.060 -3.525 1.00 92.81 91 SER A N 1
ATOM 740 C CA . SER A 1 91 ? 0.391 12.551 -4.899 1.00 92.81 91 SER A CA 1
ATOM 741 C C . SER A 1 91 ? 1.711 13.303 -5.099 1.00 92.81 91 SER A C 1
ATOM 743 O O . SER A 1 91 ? 2.451 13.528 -4.145 1.00 92.81 91 SER A O 1
ATOM 745 N N . GLY A 1 92 ? 1.981 13.752 -6.326 1.00 88.69 92 GLY A N 1
ATOM 746 C CA . GLY A 1 92 ? 3.199 14.492 -6.699 1.00 88.69 92 GLY A CA 1
ATOM 747 C C . GLY A 1 92 ? 4.031 13.784 -7.773 1.00 88.69 92 GLY A C 1
ATOM 748 O O . GLY A 1 92 ? 4.843 14.414 -8.439 1.00 88.69 92 GLY A O 1
ATOM 749 N N . THR A 1 93 ? 3.761 12.498 -7.975 1.00 92.12 93 THR A N 1
ATOM 750 C CA . THR A 1 93 ? 4.094 11.679 -9.147 1.00 92.12 93 THR A CA 1
ATOM 751 C C . THR A 1 93 ? 2.921 10.712 -9.363 1.00 92.12 93 THR A C 1
ATOM 753 O O . THR A 1 93 ? 1.897 10.838 -8.682 1.00 92.12 93 THR A O 1
ATOM 756 N N . SER A 1 94 ? 3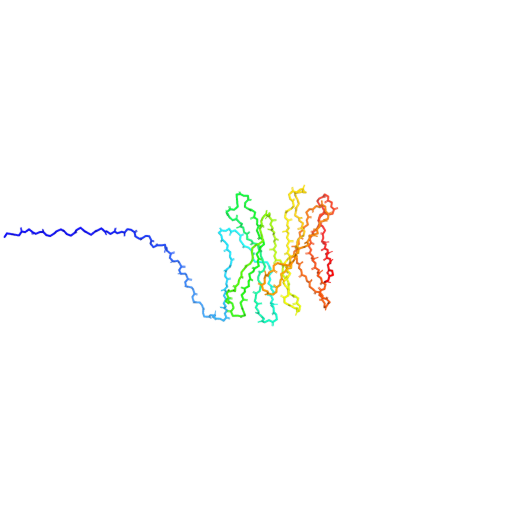.048 9.759 -10.283 1.00 95.25 94 SER A N 1
ATOM 757 C CA . SER A 1 94 ? 2.077 8.676 -10.421 1.00 95.25 94 SER A CA 1
ATOM 758 C C . SER A 1 94 ? 2.308 7.596 -9.368 1.00 95.25 94 SER A C 1
ATOM 760 O O . SER A 1 94 ? 3.423 7.111 -9.204 1.00 95.25 94 SER A O 1
ATOM 762 N N . TYR A 1 95 ? 1.233 7.179 -8.712 1.00 96.81 95 TYR A N 1
ATOM 763 C CA . TYR A 1 95 ? 1.204 6.057 -7.780 1.00 96.81 95 TYR A CA 1
ATOM 764 C C . TYR A 1 95 ? 0.086 5.080 -8.143 1.00 96.81 95 TYR A C 1
ATOM 766 O O . TYR A 1 95 ? -0.906 5.495 -8.736 1.00 96.81 95 TYR A O 1
ATOM 774 N N . ARG A 1 96 ? 0.213 3.799 -7.790 1.00 96.31 96 ARG A N 1
ATOM 775 C CA . ARG A 1 96 ? -0.822 2.771 -8.034 1.00 96.31 96 ARG A CA 1
ATOM 776 C C . ARG A 1 96 ? -0.899 1.774 -6.880 1.00 96.31 96 ARG A C 1
ATOM 778 O O . ARG A 1 96 ? 0.008 1.718 -6.053 1.00 96.31 96 ARG A O 1
ATOM 785 N N . GLY A 1 97 ? -1.979 0.999 -6.818 1.00 96.94 97 GLY A N 1
ATOM 786 C CA . GLY A 1 97 ? -2.199 -0.028 -5.802 1.00 96.94 97 GLY A CA 1
ATOM 787 C C . GLY A 1 97 ? -2.945 0.500 -4.576 1.00 96.94 97 GLY A C 1
ATOM 788 O O . GLY A 1 97 ? -3.998 1.128 -4.701 1.00 96.94 97 GLY A O 1
ATOM 789 N N . GLY A 1 98 ? -2.418 0.217 -3.384 1.00 97.75 98 GLY A N 1
ATOM 790 C CA . GLY A 1 98 ? -3.055 0.562 -2.110 1.00 97.75 98 GLY A CA 1
ATOM 791 C C . GLY A 1 98 ? -3.372 -0.648 -1.235 1.00 97.75 98 GLY A C 1
ATOM 792 O O . GLY A 1 98 ? -4.362 -0.638 -0.506 1.00 97.75 98 GLY A O 1
ATOM 793 N N . ALA A 1 99 ? -2.548 -1.696 -1.296 1.00 98.69 99 ALA A N 1
ATOM 794 C CA . ALA A 1 99 ? -2.610 -2.784 -0.330 1.00 98.69 99 ALA A CA 1
ATOM 795 C C . ALA A 1 99 ? -2.284 -2.244 1.071 1.00 98.69 99 ALA A C 1
ATOM 797 O O . ALA A 1 99 ? -1.455 -1.348 1.222 1.00 98.69 99 ALA A O 1
ATOM 798 N N . ILE A 1 100 ? -2.944 -2.758 2.106 1.00 98.81 100 ILE A N 1
ATOM 799 C CA . ILE A 1 100 ? -2.864 -2.184 3.451 1.00 98.81 100 ILE A CA 1
ATOM 800 C C . ILE A 1 100 ? -2.790 -3.270 4.518 1.00 98.81 100 ILE A C 1
ATOM 802 O O . ILE A 1 100 ? -3.460 -4.294 4.424 1.00 98.81 100 ILE A O 1
ATOM 806 N N . THR A 1 101 ? -2.004 -3.012 5.559 1.00 98.75 101 THR A N 1
ATOM 807 C CA . THR A 1 101 ? -2.029 -3.760 6.819 1.00 98.75 101 THR A CA 1
ATOM 808 C C . THR A 1 101 ? -1.839 -2.801 7.992 1.00 98.75 101 THR A C 1
ATOM 810 O O . THR A 1 101 ? -1.373 -1.672 7.818 1.00 98.75 101 THR A O 1
ATOM 813 N N . ILE A 1 102 ? -2.207 -3.242 9.190 1.00 98.75 102 ILE A N 1
ATOM 814 C CA . ILE A 1 102 ? -2.078 -2.479 10.434 1.00 98.75 102 ILE A CA 1
ATOM 815 C C . ILE A 1 102 ? -1.352 -3.359 11.455 1.00 98.75 102 ILE A C 1
ATOM 817 O O . ILE A 1 102 ? -1.620 -4.559 11.522 1.00 98.75 102 ILE A O 1
ATOM 821 N N . ASP A 1 103 ? -0.392 -2.791 12.186 1.00 98.56 103 ASP A N 1
ATOM 822 C CA . ASP A 1 103 ? 0.329 -3.521 13.237 1.00 98.56 103 ASP A CA 1
ATOM 823 C C . ASP A 1 103 ? -0.423 -3.528 14.577 1.00 98.56 103 ASP A C 1
ATOM 825 O O . ASP A 1 103 ? -1.466 -2.895 14.736 1.00 98.56 103 ASP A O 1
ATOM 829 N N . SER A 1 104 ? 0.098 -4.250 15.571 1.00 98.12 104 SER A N 1
ATOM 830 C CA . SER A 1 104 ? -0.554 -4.372 16.885 1.00 98.12 104 SER A CA 1
ATOM 831 C C . SER A 1 104 ? -0.589 -3.062 17.684 1.00 98.12 104 SER A C 1
ATOM 833 O O . SER A 1 104 ? -1.276 -2.975 18.700 1.00 98.12 104 SER A O 1
ATOM 835 N N . SER A 1 105 ? 0.158 -2.047 17.238 1.00 98.38 105 SER A N 1
ATOM 836 C CA . SER A 1 105 ? 0.194 -0.695 17.804 1.00 98.38 105 SER A CA 1
ATOM 837 C C . SER A 1 105 ? -0.612 0.310 16.967 1.00 98.38 105 SER A C 1
ATOM 839 O O . SER A 1 105 ? -0.443 1.519 17.132 1.00 98.38 105 SER A O 1
ATOM 841 N N . ASP A 1 106 ? -1.467 -0.186 16.068 1.00 98.69 106 ASP A N 1
ATOM 842 C CA . ASP A 1 106 ? -2.315 0.569 15.145 1.00 98.69 106 ASP A CA 1
ATOM 843 C C . ASP A 1 106 ? -1.562 1.464 14.141 1.00 98.69 106 ASP A C 1
ATOM 845 O O . ASP A 1 106 ? -2.149 2.371 13.542 1.00 98.69 106 ASP A O 1
ATOM 849 N N . TYR A 1 107 ? -0.265 1.224 13.907 1.00 98.75 107 TYR A N 1
ATOM 850 C CA . 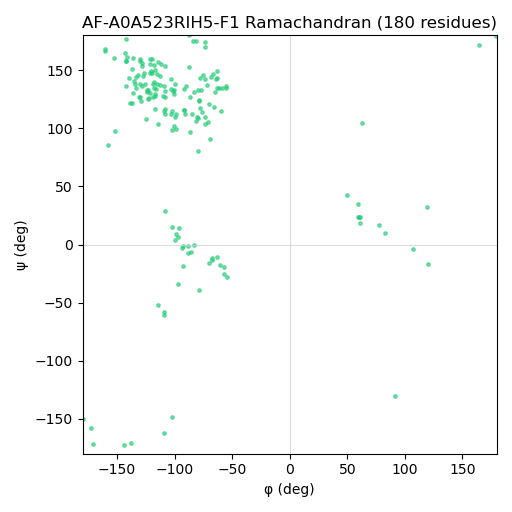TYR A 1 107 ? 0.423 1.874 12.793 1.00 98.75 107 TYR A CA 1
ATOM 851 C C . TYR A 1 107 ? -0.044 1.275 11.474 1.00 98.75 107 TYR A C 1
ATOM 853 O O . TYR A 1 107 ? -0.146 0.059 11.320 1.00 98.75 107 TYR A O 1
ATOM 861 N N . ILE A 1 108 ? -0.274 2.148 10.500 1.00 98.88 108 ILE A N 1
ATOM 862 C CA . ILE A 1 108 ? -0.827 1.776 9.203 1.00 98.88 108 ILE A CA 1
ATOM 863 C C . ILE A 1 108 ? 0.304 1.691 8.192 1.00 98.88 108 ILE A C 1
ATOM 865 O O . ILE A 1 108 ? 1.114 2.613 8.076 1.00 98.88 108 ILE A O 1
ATOM 869 N N . PHE A 1 109 ? 0.320 0.609 7.426 1.00 98.81 109 PHE A N 1
ATOM 870 C CA . PHE A 1 109 ? 1.265 0.381 6.347 1.00 98.81 109 PHE A CA 1
ATOM 871 C C . PHE A 1 109 ? 0.495 0.295 5.038 1.00 98.81 109 PHE A C 1
ATOM 873 O O . PHE A 1 109 ? -0.331 -0.597 4.861 1.00 98.81 109 PHE A O 1
ATOM 880 N N . LEU A 1 110 ? 0.763 1.239 4.140 1.00 98.81 110 LEU A N 1
ATOM 881 C CA . LEU A 1 110 ? 0.179 1.309 2.807 1.00 98.81 110 LEU A CA 1
ATOM 882 C C . LEU A 1 110 ? 1.253 0.952 1.783 1.00 98.81 110 LEU A C 1
ATOM 884 O O . LEU A 1 110 ? 2.326 1.556 1.782 1.00 98.81 110 LEU A O 1
ATOM 888 N N . ALA A 1 111 ? 0.957 -0.010 0.923 1.00 98.69 111 ALA A N 1
ATOM 889 C CA . ALA A 1 111 ? 1.846 -0.492 -0.116 1.00 98.69 111 ALA A CA 1
ATOM 890 C C . ALA A 1 111 ? 1.238 -0.309 -1.507 1.00 98.69 111 ALA A C 1
ATOM 892 O O . ALA A 1 111 ? 0.024 -0.401 -1.706 1.00 98.69 111 ALA A O 1
ATOM 893 N N . GLY A 1 112 ? 2.106 -0.065 -2.476 1.00 98.31 112 GLY A N 1
ATOM 894 C CA . GLY A 1 112 ? 1.734 0.084 -3.872 1.00 98.31 112 GLY A CA 1
ATOM 895 C C . GLY A 1 112 ? 2.958 0.350 -4.728 1.00 98.31 112 GLY A C 1
ATOM 896 O O . GLY A 1 112 ? 4.066 -0.066 -4.388 1.00 98.31 112 GLY A O 1
ATOM 897 N N . GLU A 1 113 ? 2.752 1.083 -5.808 1.00 98.06 113 GLU A N 1
ATOM 898 C CA . GLU A 1 113 ? 3.776 1.433 -6.784 1.00 98.06 113 GLU A CA 1
ATOM 899 C C . GLU A 1 113 ? 4.006 2.947 -6.792 1.00 98.06 113 GLU A C 1
ATOM 901 O O . GLU A 1 113 ? 3.065 3.730 -6.610 1.00 98.06 113 GLU A O 1
ATOM 906 N N . ILE A 1 114 ? 5.243 3.369 -7.045 1.00 97.81 114 ILE A N 1
ATOM 907 C CA . ILE A 1 114 ? 5.618 4.762 -7.300 1.00 97.81 114 ILE A CA 1
ATOM 908 C C . ILE A 1 114 ? 6.330 4.862 -8.646 1.00 97.81 114 ILE A C 1
ATOM 910 O O . ILE A 1 114 ? 7.248 4.105 -8.925 1.00 97.81 114 ILE A O 1
ATOM 914 N N . TYR A 1 115 ? 5.934 5.825 -9.475 1.00 96.88 115 TYR A N 1
ATOM 915 C CA . TYR A 1 115 ? 6.634 6.116 -10.719 1.00 96.88 115 TYR A CA 1
ATOM 916 C C . TYR A 1 115 ? 7.897 6.941 -10.466 1.00 96.88 115 TYR A C 1
ATOM 918 O O . TYR A 1 115 ? 7.827 8.052 -9.919 1.00 96.88 115 TYR A O 1
ATOM 926 N N . ASN A 1 116 ? 9.030 6.426 -10.934 1.00 94.44 116 ASN A N 1
ATOM 927 C CA . ASN A 1 116 ? 10.325 7.080 -10.895 1.00 94.44 116 ASN A CA 1
ATOM 928 C C . ASN A 1 116 ? 10.647 7.712 -12.263 1.00 94.44 116 ASN A C 1
ATOM 930 O O . ASN A 1 116 ? 10.944 7.010 -13.231 1.00 94.44 116 ASN A O 1
ATOM 934 N N . PRO A 1 117 ? 10.642 9.052 -12.381 1.00 91.44 117 PRO A N 1
ATOM 935 C CA . PRO A 1 117 ? 10.847 9.716 -13.667 1.00 91.44 117 PRO A CA 1
ATOM 936 C C . PRO A 1 117 ? 12.281 9.598 -14.202 1.00 91.44 117 PRO A C 1
ATOM 938 O O . PRO A 1 117 ? 12.501 9.865 -15.380 1.00 91.44 117 PRO A O 1
ATOM 941 N N . ASN A 1 118 ? 13.259 9.226 -13.367 1.00 92.06 118 ASN A N 1
ATOM 942 C CA . ASN A 1 118 ? 14.653 9.109 -13.800 1.00 92.06 118 ASN A CA 1
ATOM 943 C C . ASN A 1 118 ? 14.907 7.804 -14.563 1.00 92.06 118 ASN A C 1
ATOM 945 O O . ASN A 1 118 ? 15.645 7.809 -15.546 1.00 92.06 118 ASN A O 1
ATOM 949 N N . SER A 1 119 ? 14.300 6.704 -14.116 1.00 92.25 119 SER A N 1
ATOM 950 C CA . SER A 1 119 ? 14.350 5.389 -14.769 1.00 92.25 119 SER A CA 1
ATOM 951 C C . SER A 1 119 ? 13.185 5.168 -15.734 1.00 92.25 119 SER A C 1
ATOM 953 O O . SER A 1 119 ? 13.285 4.332 -16.624 1.00 92.25 119 SER A O 1
ATOM 955 N N . SER A 1 120 ? 12.111 5.956 -15.610 1.00 93.81 120 SER A N 1
ATOM 956 C CA . SER A 1 120 ? 10.834 5.740 -16.304 1.00 93.81 120 SER A CA 1
ATOM 957 C C . SER A 1 120 ? 10.193 4.384 -15.978 1.00 93.81 120 SER A C 1
ATOM 959 O O . SER A 1 120 ? 9.548 3.794 -16.841 1.00 93.81 120 SER A O 1
ATOM 961 N N . THR A 1 121 ? 10.362 3.919 -14.737 1.00 94.19 121 THR A N 1
ATOM 962 C CA . THR A 1 121 ? 9.818 2.656 -14.210 1.00 94.19 121 THR A CA 1
ATOM 963 C C . THR A 1 121 ? 8.889 2.908 -13.027 1.00 94.19 121 THR A C 1
ATOM 965 O O . THR A 1 121 ? 8.928 3.974 -12.399 1.00 94.19 121 THR A O 1
ATOM 968 N N . PHE A 1 122 ? 8.023 1.943 -12.737 1.00 96.12 122 PHE A N 1
ATOM 969 C CA . PHE A 1 122 ? 7.340 1.837 -11.452 1.00 96.12 122 PHE A CA 1
ATOM 970 C C . PHE A 1 122 ? 8.155 0.982 -10.491 1.00 96.12 122 PHE A C 1
ATOM 972 O O . PHE A 1 122 ? 8.608 -0.085 -10.872 1.00 96.12 122 PHE A O 1
ATOM 979 N N . ASP A 1 123 ? 8.272 1.435 -9.248 1.00 97.38 123 ASP A N 1
ATOM 980 C CA . ASP A 1 123 ? 9.000 0.741 -8.190 1.00 97.38 123 ASP A CA 1
ATOM 981 C C . ASP A 1 123 ? 8.040 0.463 -7.021 1.00 97.38 123 ASP A C 1
ATOM 983 O O . ASP A 1 123 ? 7.029 1.156 -6.847 1.00 97.38 123 ASP A O 1
ATOM 987 N N . PHE A 1 124 ? 8.360 -0.493 -6.147 1.00 98.38 124 PHE A N 1
ATOM 988 C CA . PHE A 1 124 ? 7.566 -0.702 -4.933 1.00 98.38 124 PHE A CA 1
ATOM 989 C C . PHE A 1 124 ? 7.656 0.537 -4.041 1.00 98.38 124 PHE A C 1
ATOM 991 O O . PHE A 1 124 ? 8.734 1.103 -3.847 1.00 98.38 124 PHE A O 1
ATOM 998 N N . ILE A 1 125 ? 6.550 0.892 -3.389 1.00 98.69 125 ILE A N 1
ATOM 999 C CA . ILE A 1 125 ? 6.544 1.838 -2.277 1.00 98.69 125 ILE A CA 1
ATOM 1000 C C . ILE A 1 125 ? 5.787 1.286 -1.075 1.00 98.69 125 ILE A C 1
ATOM 1002 O O . ILE A 1 125 ? 4.710 0.707 -1.194 1.00 98.69 125 ILE A O 1
ATOM 1006 N N . LEU A 1 126 ? 6.362 1.513 0.102 1.00 98.75 126 LEU A N 1
ATOM 1007 C CA . LEU A 1 126 ? 5.788 1.239 1.409 1.00 98.75 126 LEU A CA 1
ATOM 1008 C C . LEU A 1 126 ? 5.766 2.528 2.220 1.00 98.75 126 LEU A C 1
ATOM 1010 O O . LEU A 1 126 ? 6.809 3.147 2.421 1.00 98.75 126 LEU A O 1
ATOM 1014 N N . ILE A 1 127 ? 4.602 2.912 2.727 1.00 98.75 127 ILE A N 1
ATOM 1015 C CA . ILE A 1 127 ? 4.404 4.134 3.506 1.00 98.75 127 ILE A CA 1
ATOM 1016 C C . ILE A 1 127 ? 3.847 3.765 4.875 1.00 98.75 127 ILE A C 1
ATOM 1018 O O . ILE A 1 127 ? 2.857 3.042 4.969 1.00 98.75 127 ILE A O 1
ATOM 1022 N N . LYS A 1 128 ? 4.462 4.295 5.935 1.00 98.69 128 LYS A N 1
ATOM 1023 C CA . LYS A 1 128 ? 3.989 4.144 7.311 1.00 98.69 128 LYS A CA 1
ATOM 1024 C C . LYS A 1 128 ? 3.303 5.417 7.797 1.00 98.69 128 LYS A C 1
ATOM 1026 O O . LYS A 1 128 ? 3.864 6.512 7.691 1.00 98.69 128 LYS A O 1
ATOM 1031 N N . PHE A 1 129 ? 2.140 5.251 8.415 1.00 98.81 129 PHE A N 1
ATOM 1032 C CA . PHE A 1 129 ? 1.412 6.292 9.137 1.00 98.81 129 PHE A CA 1
ATOM 1033 C C . PHE A 1 129 ? 1.218 5.893 10.600 1.00 98.81 129 PHE A C 1
ATOM 1035 O O . PHE A 1 129 ? 1.121 4.708 10.916 1.00 98.81 129 PHE A O 1
ATOM 1042 N N . ASP A 1 130 ? 1.165 6.879 11.493 1.00 98.62 130 ASP A N 1
ATOM 1043 C CA . ASP A 1 130 ? 0.731 6.664 12.877 1.00 98.62 130 ASP A CA 1
ATOM 1044 C C . ASP A 1 130 ? -0.798 6.455 12.970 1.00 98.62 130 ASP A C 1
ATOM 1046 O O . ASP A 1 130 ? -1.504 6.697 11.985 1.00 98.62 130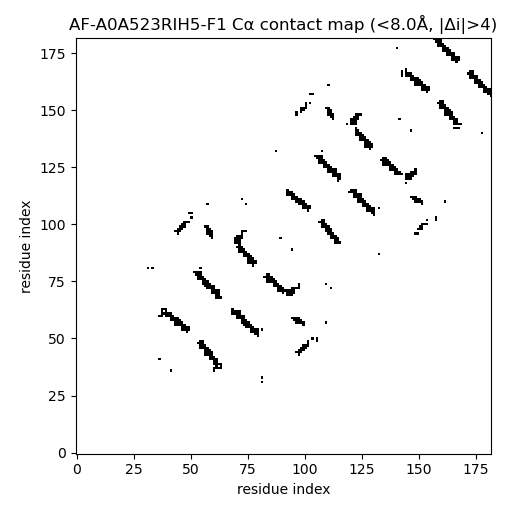 ASP A O 1
ATOM 1050 N N . PRO A 1 131 ? -1.343 6.047 14.134 1.00 97.81 131 PRO A N 1
ATOM 1051 C CA . PRO A 1 131 ? -2.785 5.813 14.298 1.00 97.81 131 PRO A CA 1
ATOM 1052 C C . PRO A 1 131 ? -3.680 7.047 14.054 1.00 97.81 131 PRO A C 1
ATOM 1054 O O . PRO A 1 131 ? -4.893 6.925 13.850 1.00 97.81 131 PRO A O 1
ATOM 1057 N N . LEU A 1 132 ? -3.102 8.254 14.077 1.00 97.38 132 LEU A N 1
ATOM 1058 C CA . LEU A 1 132 ? -3.785 9.514 13.763 1.00 97.38 132 LEU A CA 1
ATOM 1059 C C . LEU A 1 132 ? -3.729 9.841 12.258 1.00 97.38 132 LEU A C 1
ATOM 1061 O O . LEU A 1 132 ? -4.288 10.846 11.813 1.00 97.38 132 LEU A O 1
ATOM 1065 N N . GLY A 1 133 ? -3.070 8.993 11.468 1.00 97.69 133 GLY A N 1
ATOM 1066 C CA . GLY A 1 133 ? -2.865 9.146 10.037 1.00 97.69 133 GLY A CA 1
ATOM 1067 C C . GLY A 1 133 ? -1.685 10.049 9.677 1.00 97.69 133 GLY A C 1
ATOM 1068 O O . GLY A 1 133 ? -1.550 10.421 8.513 1.00 97.69 133 GLY A O 1
ATOM 1069 N N . ASN A 1 134 ? -0.828 10.453 10.617 1.00 98.38 134 ASN A N 1
ATOM 1070 C CA . ASN A 1 134 ? 0.332 11.278 10.282 1.00 98.38 134 ASN A CA 1
ATOM 1071 C C . ASN A 1 134 ? 1.430 10.423 9.655 1.00 98.38 134 ASN A C 1
ATOM 1073 O O . ASN A 1 134 ? 1.806 9.375 10.184 1.00 98.38 134 ASN A O 1
ATOM 1077 N N . TYR A 1 135 ? 1.978 10.911 8.545 1.00 98.25 135 TYR A N 1
ATOM 1078 C CA . TYR A 1 135 ? 3.113 10.295 7.867 1.00 98.25 135 TYR A CA 1
ATOM 1079 C C . TYR A 1 135 ? 4.304 10.121 8.820 1.00 98.25 135 TYR A C 1
ATOM 1081 O O . TYR A 1 135 ? 4.662 11.054 9.537 1.00 98.25 135 TYR A O 1
ATOM 1089 N N . GLN A 1 136 ? 4.924 8.940 8.791 1.00 98.62 136 GLN A N 1
ATOM 1090 C CA . GLN A 1 136 ? 6.125 8.622 9.565 1.00 98.62 136 GLN A CA 1
ATOM 1091 C C . GLN A 1 136 ? 7.341 8.490 8.649 1.00 98.62 136 GLN A C 1
ATOM 1093 O O . GLN A 1 136 ? 8.331 9.201 8.809 1.00 98.62 136 GLN A O 1
ATOM 1098 N N . TRP A 1 137 ? 7.264 7.577 7.681 1.00 98.50 137 TRP A N 1
ATOM 1099 C CA . TRP A 1 137 ? 8.327 7.319 6.717 1.00 98.50 137 TRP A CA 1
ATOM 1100 C C . TRP A 1 137 ? 7.785 6.604 5.478 1.00 98.50 137 TRP A C 1
ATOM 1102 O O . TRP A 1 137 ? 6.679 6.062 5.491 1.00 98.50 137 TRP A O 1
ATOM 1112 N N . ASN A 1 138 ? 8.592 6.570 4.419 1.00 98.19 138 ASN A N 1
ATOM 1113 C CA . ASN A 1 138 ? 8.402 5.670 3.289 1.00 98.19 138 ASN A CA 1
ATOM 1114 C C . ASN A 1 138 ? 9.706 4.929 2.956 1.00 98.19 138 ASN A C 1
ATOM 1116 O O . ASN A 1 138 ? 10.794 5.370 3.333 1.00 98.19 138 ASN A O 1
ATOM 1120 N N . LYS A 1 139 ? 9.573 3.787 2.286 1.00 98.31 139 LYS A N 1
ATOM 1121 C CA . LYS A 1 139 ? 10.661 3.003 1.700 1.00 98.31 139 LYS A CA 1
ATOM 1122 C C . LYS A 1 139 ? 10.264 2.621 0.282 1.00 98.31 139 LYS A C 1
ATOM 1124 O O . LYS A 1 139 ? 9.096 2.318 0.047 1.00 98.31 139 LYS A O 1
ATOM 1129 N N . THR A 1 140 ? 11.235 2.596 -0.619 1.00 97.56 140 THR A N 1
ATOM 1130 C CA . THR A 1 140 ? 11.068 2.054 -1.967 1.00 97.56 140 THR A CA 1
ATOM 1131 C C . THR A 1 140 ? 11.928 0.810 -2.157 1.00 97.56 140 THR A C 1
ATOM 1133 O O . THR A 1 140 ? 12.904 0.598 -1.426 1.00 97.56 140 THR A O 1
ATOM 1136 N N . TRP A 1 141 ? 11.542 -0.030 -3.111 1.00 97.62 141 TRP A N 1
ATOM 1137 C CA . TRP A 1 141 ? 12.362 -1.132 -3.600 1.00 97.62 141 TRP A CA 1
ATOM 1138 C C . TRP A 1 141 ? 12.282 -1.171 -5.122 1.00 97.62 141 TRP A C 1
ATOM 1140 O O . TRP A 1 141 ? 11.187 -1.106 -5.672 1.00 97.62 141 TRP A O 1
ATOM 1150 N N . ASP A 1 142 ? 13.454 -1.238 -5.742 1.00 95.31 142 ASP A N 1
ATOM 1151 C CA . ASP A 1 142 ? 13.688 -1.127 -7.179 1.00 95.31 142 ASP A CA 1
ATOM 1152 C C . ASP A 1 142 ? 14.735 -2.189 -7.554 1.00 95.31 142 ASP A C 1
ATOM 1154 O O . ASP A 1 142 ? 15.831 -2.236 -6.975 1.00 95.31 142 ASP A O 1
ATOM 1158 N N . SER A 1 143 ? 14.370 -3.081 -8.468 1.00 93.56 143 SER A N 1
ATOM 1159 C CA . SER A 1 143 ? 15.211 -4.142 -9.025 1.00 93.56 143 SER A CA 1
ATOM 1160 C C . SER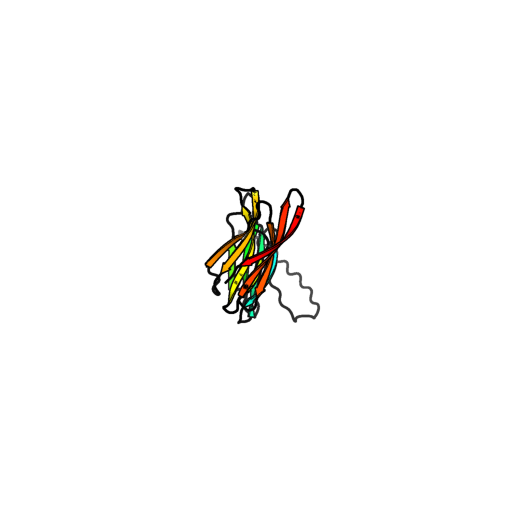 A 1 143 ? 16.008 -3.698 -10.261 1.00 93.56 143 SER A C 1
ATOM 1162 O O . SER A 1 143 ? 16.885 -4.432 -10.728 1.00 93.56 143 SER A O 1
ATOM 1164 N N . GLY A 1 144 ? 15.740 -2.494 -10.769 1.00 91.69 144 GLY A N 1
ATOM 1165 C CA . GLY A 1 144 ? 16.326 -1.872 -11.952 1.00 91.69 144 GLY A CA 1
ATOM 1166 C C . GLY A 1 144 ? 15.392 -1.807 -13.167 1.00 91.69 144 GLY A C 1
ATOM 1167 O O . GLY A 1 144 ? 15.797 -1.257 -14.192 1.00 91.69 144 GLY A O 1
ATOM 1168 N N . ASN A 1 145 ? 14.185 -2.371 -13.083 1.00 92.25 145 ASN A N 1
ATOM 1169 C CA . ASN A 1 145 ? 13.123 -2.303 -14.095 1.00 92.25 145 ASN A CA 1
ATOM 1170 C C . ASN A 1 145 ? 11.772 -2.065 -13.395 1.00 92.25 145 ASN A C 1
ATOM 1172 O O . ASN A 1 145 ? 11.744 -1.812 -12.199 1.00 92.25 145 ASN A O 1
ATOM 1176 N N . ASP A 1 146 ? 10.656 -2.153 -14.126 1.00 93.56 146 ASP A N 1
ATOM 1177 C CA . ASP A 1 146 ? 9.334 -2.110 -13.498 1.00 93.56 146 ASP A CA 1
ATOM 1178 C C . ASP A 1 146 ? 9.194 -3.189 -12.405 1.00 93.56 146 ASP A C 1
ATOM 1180 O O . ASP A 1 146 ? 9.576 -4.348 -12.578 1.00 93.56 146 ASP A O 1
ATOM 1184 N N . ASP A 1 147 ? 8.611 -2.793 -11.284 1.00 95.50 147 ASP A N 1
ATOM 1185 C CA . ASP A 1 147 ? 8.310 -3.615 -10.128 1.00 95.50 147 ASP A CA 1
ATOM 1186 C C . ASP A 1 147 ? 6.901 -3.268 -9.636 1.00 95.50 147 ASP A C 1
ATOM 1188 O O . ASP A 1 147 ? 6.590 -2.131 -9.270 1.00 95.50 147 ASP A O 1
ATOM 1192 N N . VAL A 1 148 ? 6.030 -4.274 -9.605 1.00 96.00 148 VAL A N 1
ATOM 1193 C CA . VAL A 1 148 ? 4.611 -4.115 -9.284 1.00 96.00 148 VAL A CA 1
ATOM 1194 C C . VAL A 1 148 ? 4.311 -4.720 -7.920 1.00 96.00 148 VAL A C 1
ATOM 1196 O O . VAL A 1 148 ? 4.417 -5.931 -7.734 1.00 96.00 148 VAL A O 1
ATOM 1199 N N . CYS A 1 149 ? 3.914 -3.895 -6.951 1.00 98.06 149 CYS A N 1
ATOM 1200 C CA . CYS A 1 149 ? 3.577 -4.350 -5.602 1.00 98.06 149 CYS A CA 1
ATOM 1201 C C . CYS A 1 149 ? 2.080 -4.662 -5.481 1.00 98.06 149 CYS A C 1
ATOM 1203 O O . CYS A 1 149 ? 1.248 -3.757 -5.547 1.00 98.06 149 CYS A O 1
ATOM 1205 N N . TYR A 1 150 ? 1.730 -5.928 -5.239 1.00 97.94 150 TYR A N 1
ATOM 1206 C CA . TYR A 1 150 ? 0.328 -6.356 -5.157 1.00 97.94 150 TYR A CA 1
ATOM 1207 C C . TYR A 1 150 ? -0.207 -6.446 -3.729 1.00 97.94 150 TYR A C 1
ATOM 1209 O O . TYR A 1 150 ? -1.399 -6.235 -3.506 1.00 97.94 150 TYR A O 1
ATOM 1217 N N . THR A 1 151 ? 0.627 -6.820 -2.757 1.00 98.50 151 THR A N 1
ATOM 1218 C CA . THR A 1 151 ? 0.145 -7.131 -1.406 1.00 98.50 151 THR A CA 1
ATOM 1219 C C . THR A 1 151 ? 1.185 -6.882 -0.323 1.00 98.50 151 THR A C 1
ATOM 1221 O O . THR A 1 151 ? 2.388 -6.831 -0.584 1.00 98.50 151 THR A O 1
ATOM 1224 N N . ILE A 1 152 ? 0.697 -6.760 0.910 1.00 98.81 152 ILE A N 1
ATOM 1225 C CA . ILE A 1 152 ? 1.476 -6.553 2.126 1.00 98.81 152 ILE A CA 1
ATOM 1226 C C . ILE A 1 152 ? 0.962 -7.465 3.244 1.00 98.81 152 ILE A C 1
ATOM 1228 O O . ILE A 1 152 ? -0.243 -7.646 3.404 1.00 98.81 152 ILE A O 1
ATOM 1232 N N . ALA A 1 153 ? 1.875 -8.016 4.042 1.00 98.62 153 ALA A N 1
ATOM 1233 C CA . ALA A 1 153 ? 1.560 -8.783 5.243 1.00 98.62 153 ALA A CA 1
ATOM 1234 C C . ALA A 1 153 ? 2.566 -8.503 6.367 1.00 98.62 153 ALA A C 1
ATOM 1236 O O . ALA A 1 153 ? 3.701 -8.093 6.111 1.00 98.62 153 ALA A O 1
ATOM 1237 N N . LEU A 1 154 ? 2.149 -8.761 7.608 1.00 98.56 154 LEU A N 1
ATOM 1238 C CA . LEU A 1 154 ? 3.009 -8.735 8.791 1.00 98.56 154 LEU A CA 1
ATOM 1239 C C . LEU A 1 154 ? 3.160 -10.148 9.365 1.00 98.56 154 LEU A C 1
ATOM 1241 O O . LEU A 1 154 ? 2.203 -10.923 9.351 1.00 98.56 154 LEU A O 1
ATOM 1245 N N . ASP A 1 155 ? 4.337 -10.476 9.900 1.00 98.31 155 ASP A N 1
ATOM 1246 C CA . ASP A 1 155 ? 4.490 -11.650 10.771 1.00 98.31 155 ASP A CA 1
ATOM 1247 C C . ASP A 1 155 ? 4.207 -11.313 12.248 1.00 98.31 155 ASP A C 1
ATOM 1249 O O . ASP A 1 155 ? 3.898 -10.178 12.607 1.00 98.31 155 ASP A O 1
ATOM 1253 N N . SER A 1 156 ? 4.314 -12.307 13.135 1.00 97.50 156 SER A N 1
ATOM 1254 C CA . SER A 1 156 ? 4.085 -12.129 14.577 1.00 97.50 156 SER A CA 1
ATOM 1255 C C . SER A 1 156 ? 5.130 -11.256 15.281 1.00 97.50 156 SER A C 1
ATOM 1257 O O . SER A 1 156 ? 4.933 -10.894 16.437 1.00 97.50 156 SER A O 1
ATOM 1259 N N . LEU A 1 157 ? 6.260 -10.982 14.626 1.00 97.94 157 LEU A N 1
ATOM 1260 C CA . LEU A 1 157 ? 7.285 -10.043 15.085 1.00 97.94 157 LEU A CA 1
ATOM 1261 C C . LEU A 1 157 ? 7.116 -8.671 14.416 1.00 97.94 157 LEU A C 1
ATOM 1263 O O . LEU A 1 157 ? 7.963 -7.799 14.589 1.00 97.94 157 LEU A O 1
ATOM 1267 N N . GLU A 1 158 ? 6.030 -8.494 13.659 1.00 97.62 158 GLU A N 1
ATOM 1268 C CA . GLU A 1 158 ? 5.672 -7.292 12.915 1.00 97.62 158 GLU A CA 1
ATOM 1269 C C . GLU A 1 158 ? 6.693 -6.903 11.837 1.00 97.62 158 GLU A C 1
ATOM 1271 O O . GLU A 1 158 ? 6.726 -5.751 11.400 1.00 97.62 158 GLU A O 1
ATOM 1276 N N . ASN A 1 159 ? 7.490 -7.864 11.351 1.00 98.50 159 ASN A N 1
ATOM 1277 C CA . ASN A 1 159 ? 8.247 -7.661 10.120 1.00 98.50 159 ASN A CA 1
ATOM 1278 C C . ASN A 1 159 ? 7.280 -7.558 8.943 1.00 98.50 159 ASN A C 1
ATOM 1280 O O . ASN A 1 159 ? 6.256 -8.241 8.903 1.00 98.50 159 ASN A O 1
ATOM 1284 N N . ILE A 1 160 ? 7.647 -6.743 7.964 1.00 98.75 160 ILE A N 1
ATOM 1285 C CA . ILE A 1 160 ? 6.805 -6.389 6.828 1.00 98.75 160 ILE A CA 1
ATOM 1286 C C . ILE A 1 160 ? 7.243 -7.198 5.615 1.00 98.75 160 ILE A C 1
ATOM 1288 O O . ILE A 1 160 ? 8.429 -7.234 5.291 1.00 98.75 160 ILE A O 1
ATOM 1292 N N . TYR A 1 161 ? 6.283 -7.800 4.924 1.00 98.75 161 TYR A N 1
ATOM 1293 C CA . TYR A 1 161 ? 6.494 -8.565 3.701 1.00 98.75 161 TYR A CA 1
ATOM 1294 C C . TYR A 1 161 ? 5.653 -7.959 2.588 1.00 98.75 161 TYR A C 1
ATOM 1296 O O . TYR A 1 161 ? 4.443 -7.818 2.743 1.00 98.75 161 TYR A O 1
ATOM 1304 N N . LEU A 1 162 ? 6.290 -7.621 1.474 1.00 98.69 162 LEU A N 1
ATOM 1305 C CA . LEU A 1 162 ? 5.637 -7.199 0.242 1.00 98.69 162 LEU A CA 1
ATOM 1306 C C . LEU A 1 162 ? 5.805 -8.296 -0.794 1.00 98.69 162 LEU A C 1
ATOM 1308 O O . LEU A 1 162 ? 6.906 -8.826 -0.939 1.00 98.69 162 LEU A O 1
ATOM 1312 N N . ALA A 1 163 ? 4.741 -8.612 -1.520 1.00 98.31 163 ALA A N 1
ATOM 1313 C CA . ALA A 1 163 ? 4.814 -9.533 -2.643 1.00 98.31 163 ALA A CA 1
ATOM 1314 C C . ALA A 1 163 ? 4.217 -8.898 -3.893 1.00 98.31 163 ALA A C 1
ATOM 1316 O O . ALA A 1 163 ? 3.255 -8.124 -3.832 1.00 98.31 163 ALA A O 1
ATOM 1317 N N . GLY A 1 164 ? 4.812 -9.238 -5.026 1.00 97.69 164 GLY A N 1
ATOM 1318 C CA . GLY A 1 164 ? 4.531 -8.581 -6.284 1.00 97.69 164 GLY A CA 1
ATOM 1319 C C . GLY A 1 164 ? 5.205 -9.275 -7.454 1.00 97.69 164 GLY A C 1
ATOM 1320 O O . GLY A 1 164 ? 5.562 -10.453 -7.356 1.00 97.69 164 GLY A O 1
ATOM 1321 N N . SER A 1 165 ? 5.400 -8.534 -8.533 1.00 96.25 165 SER A N 1
ATOM 1322 C CA . SER A 1 165 ? 6.222 -8.954 -9.659 1.00 96.25 165 SER A CA 1
ATOM 1323 C C . SER A 1 165 ? 7.363 -7.981 -9.929 1.00 96.25 165 SER A C 1
ATOM 1325 O O . SER A 1 165 ? 7.312 -6.816 -9.542 1.00 96.25 165 SER A O 1
ATOM 1327 N N . SER A 1 166 ? 8.419 -8.495 -10.551 1.00 95.19 166 SER A N 1
ATOM 1328 C CA . SER A 1 166 ? 9.641 -7.766 -10.870 1.00 95.19 166 SER A CA 1
ATOM 1329 C C . SER A 1 166 ? 10.171 -8.206 -12.226 1.00 95.19 166 SER A C 1
ATOM 1331 O O . SER A 1 166 ? 10.202 -9.404 -12.534 1.00 95.19 166 SER A O 1
ATOM 1333 N N . PHE A 1 167 ? 10.596 -7.243 -13.041 1.00 89.56 167 PHE A N 1
ATOM 1334 C CA . PHE A 1 167 ? 11.190 -7.524 -14.340 1.00 89.56 167 PHE A CA 1
ATOM 1335 C C . PHE A 1 167 ? 12.697 -7.779 -14.191 1.00 89.56 167 PHE A C 1
ATOM 1337 O O . PHE A 1 167 ? 13.522 -6.869 -14.183 1.00 89.56 167 PHE A O 1
ATOM 1344 N N . THR A 1 168 ? 13.086 -9.053 -14.115 1.00 78.50 168 THR A N 1
ATOM 1345 C CA . THR A 1 168 ? 14.490 -9.481 -13.934 1.00 78.50 168 THR A CA 1
ATOM 1346 C C . THR A 1 168 ? 15.287 -9.521 -15.251 1.00 78.50 168 THR A C 1
ATOM 1348 O O . THR A 1 168 ? 16.479 -9.837 -15.266 1.00 78.50 168 THR A O 1
ATOM 1351 N N . GLY A 1 169 ? 14.645 -9.184 -16.376 1.00 73.38 169 GLY A N 1
ATOM 1352 C CA . GLY A 1 169 ? 15.237 -9.108 -17.711 1.00 73.38 169 GLY A CA 1
ATOM 1353 C C . GLY A 1 169 ? 14.222 -8.706 -18.793 1.00 73.38 169 GLY A C 1
ATOM 1354 O O . GLY A 1 169 ? 13.042 -8.511 -18.495 1.00 73.38 169 GLY A O 1
ATOM 1355 N N . PRO A 1 170 ? 14.644 -8.591 -20.070 1.00 73.81 170 PRO A N 1
ATOM 1356 C CA . PRO A 1 170 ? 13.758 -8.183 -21.159 1.00 73.81 170 PRO A CA 1
ATOM 1357 C C . PRO A 1 170 ? 12.582 -9.156 -21.309 1.00 73.81 170 PRO A C 1
ATOM 1359 O O . PRO A 1 170 ? 12.779 -10.311 -21.683 1.00 73.81 170 PRO A O 1
ATOM 1362 N N . ASN A 1 171 ? 11.363 -8.673 -21.056 1.00 74.88 171 ASN A N 1
ATOM 1363 C CA . ASN A 1 171 ? 10.118 -9.451 -21.108 1.00 74.88 171 ASN A CA 1
ATOM 1364 C C . ASN A 1 171 ? 10.059 -10.652 -20.143 1.00 74.88 171 ASN A C 1
ATOM 1366 O O . ASN A 1 171 ? 9.318 -11.597 -20.415 1.00 74.88 171 ASN A O 1
ATOM 1370 N N . ASN A 1 172 ? 10.834 -10.643 -19.054 1.00 86.19 172 ASN A N 1
ATOM 1371 C CA . ASN A 1 172 ? 10.767 -11.683 -18.031 1.00 86.19 172 ASN A CA 1
ATOM 1372 C C . ASN A 1 172 ? 10.271 -11.091 -16.713 1.00 86.19 172 ASN A C 1
ATOM 1374 O O . ASN A 1 172 ? 11.023 -10.406 -16.023 1.00 86.19 172 ASN A O 1
ATOM 1378 N N . GLU A 1 173 ? 9.007 -11.354 -16.403 1.00 92.06 173 GLU A N 1
ATOM 1379 C CA . GLU A 1 173 ? 8.350 -10.939 -15.170 1.00 92.06 173 GLU A CA 1
ATOM 1380 C C . GLU A 1 173 ? 8.272 -12.141 -14.222 1.00 92.06 173 GLU A C 1
ATOM 1382 O O . GLU A 1 173 ? 7.602 -13.134 -14.514 1.00 92.06 173 GLU A O 1
ATOM 1387 N N . ASP A 1 174 ? 8.968 -12.049 -13.092 1.00 93.94 174 ASP A N 1
ATOM 1388 C CA . ASP A 1 174 ? 8.956 -13.061 -12.038 1.00 93.94 174 ASP A CA 1
ATOM 1389 C C . ASP A 1 174 ? 8.197 -12.533 -10.818 1.00 93.94 174 ASP A C 1
ATOM 1391 O O . ASP A 1 174 ? 8.155 -11.328 -10.572 1.00 93.94 174 ASP A O 1
ATOM 1395 N N . PHE A 1 175 ? 7.629 -13.425 -10.004 1.00 94.88 175 PHE A N 1
ATOM 1396 C CA . PHE A 1 175 ? 7.118 -13.012 -8.698 1.00 94.88 175 PHE A CA 1
ATOM 1397 C C . PHE A 1 175 ? 8.284 -12.741 -7.741 1.00 94.88 175 PHE A C 1
ATOM 1399 O O . PHE A 1 175 ? 9.280 -13.469 -7.724 1.00 94.88 175 PHE A O 1
ATOM 1406 N N . CYS A 1 176 ? 8.148 -11.722 -6.900 1.00 96.38 176 CYS A N 1
ATOM 1407 C CA . CYS A 1 176 ? 9.169 -11.336 -5.933 1.00 96.38 176 CYS A CA 1
ATOM 1408 C C . CYS A 1 176 ? 8.585 -11.161 -4.524 1.00 96.38 176 CYS A C 1
ATOM 1410 O O . CYS A 1 176 ? 7.377 -10.994 -4.331 1.00 96.38 176 CYS A O 1
ATOM 1412 N N . LEU A 1 177 ? 9.472 -11.234 -3.528 1.00 97.50 177 LEU A N 1
ATOM 1413 C CA . LEU A 1 177 ? 9.180 -11.014 -2.114 1.00 97.50 177 LEU A CA 1
ATOM 1414 C C . LEU A 1 177 ? 10.221 -10.047 -1.547 1.00 97.50 177 LEU A C 1
ATOM 1416 O O . LEU A 1 177 ? 11.421 -10.309 -1.632 1.00 97.50 177 LEU A O 1
ATOM 1420 N N . VAL A 1 178 ? 9.761 -8.973 -0.913 1.00 98.00 178 VAL A N 1
ATOM 1421 C CA . VAL A 1 178 ? 10.608 -7.988 -0.230 1.00 98.00 178 VAL A CA 1
ATOM 1422 C C . VAL A 1 178 ? 10.265 -8.000 1.253 1.00 98.00 178 VAL A C 1
ATOM 1424 O O . VAL A 1 178 ? 9.097 -7.902 1.621 1.00 98.00 178 VAL A O 1
ATOM 1427 N N . LYS A 1 179 ? 11.279 -8.114 2.115 1.00 98.19 179 LYS A N 1
ATOM 1428 C CA . LYS A 1 179 ? 11.116 -8.083 3.573 1.00 98.19 179 LYS A CA 1
ATOM 1429 C C . LYS A 1 179 ? 11.751 -6.827 4.157 1.00 98.19 179 LYS A C 1
ATOM 1431 O O . LYS A 1 179 ? 12.882 -6.491 3.811 1.00 98.19 179 LYS A O 1
ATOM 1436 N N . TYR A 1 180 ? 11.062 -6.200 5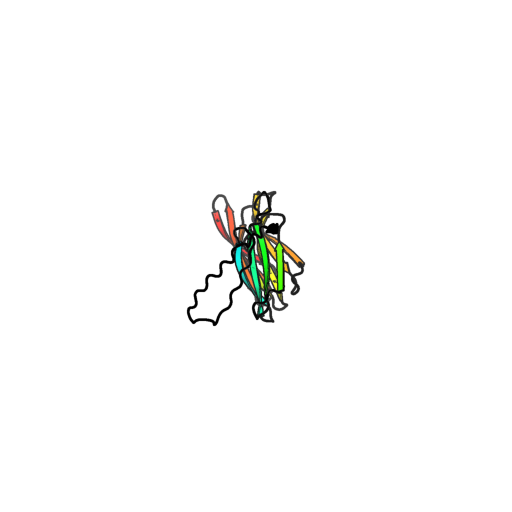.104 1.00 97.81 180 TYR A N 1
ATOM 1437 C CA . TYR A 1 180 ? 11.615 -5.169 5.974 1.00 97.81 180 TYR A CA 1
ATOM 1438 C C . TYR A 1 180 ? 11.448 -5.569 7.437 1.00 97.81 180 TYR A C 1
ATOM 1440 O O . TYR A 1 180 ? 10.364 -5.970 7.861 1.00 97.81 180 TYR A O 1
ATOM 1448 N N . ASP A 1 181 ? 12.518 -5.431 8.210 1.00 95.06 181 ASP A N 1
ATOM 1449 C CA . ASP A 1 181 ? 12.465 -5.581 9.663 1.00 95.06 181 ASP A CA 1
ATOM 1450 C C . ASP A 1 181 ? 11.822 -4.334 10.292 1.00 95.06 181 ASP A C 1
ATOM 1452 O O . ASP A 1 181 ? 11.983 -3.225 9.762 1.00 95.06 181 ASP A O 1
ATOM 1456 N N . LYS A 1 182 ? 11.068 -4.524 11.382 1.00 82.94 182 LYS A N 1
ATOM 1457 C CA . LYS A 1 182 ? 10.410 -3.432 12.120 1.00 82.94 182 LYS A CA 1
ATOM 1458 C C . LYS A 1 182 ? 11.404 -2.526 12.848 1.00 82.94 182 LYS A C 1
ATOM 1460 O O . LYS A 1 182 ? 12.389 -3.049 13.416 1.00 82.94 182 LYS A O 1
#

Solvent-accessible surface area (backbone atoms only — not comparable to full-atom values): 10760 Å² total; per-residue (Å²): 136,94,78,88,87,82,84,88,77,88,78,80,88,75,84,76,79,83,81,84,81,84,88,79,87,69,100,73,85,90,73,87,87,87,86,84,76,74,93,46,74,54,46,85,66,18,66,36,59,41,97,79,49,29,37,36,38,14,9,25,36,32,35,72,87,42,97,81,52,38,27,17,30,35,41,38,36,23,40,70,85,69,47,81,74,53,74,49,76,49,70,93,52,36,26,38,46,12,19,33,41,56,51,100,81,35,34,36,38,42,31,13,26,36,50,39,83,89,80,72,30,34,19,28,32,40,37,37,24,42,76,88,64,49,80,72,51,73,50,74,51,73,88,86,38,46,25,48,37,66,41,52,48,68,52,98,80,54,30,39,37,38,38,32,37,33,37,85,48,94,96,38,76,42,79,46,79,50,79,45,84,111

Foldseek 3Di:
DDDDDDDDDDDDDDDDDDDDDDDDDDPDPPDDDDDDADPDDWDWAEWEAAPQRKIKTWTKYQPPPDPVRAIWIKIWIGGNVRHGDDMDIGDDFHWGHWAWYADNQRKIKTKWWGQDPVLREIWIKIWIAHNVRHTDDMDTGAPSHHWTWRYWDADPQRKIKTWTWDDNDDVDIDIDIDIGHD

Radius of gyration: 23.88 Å; Cα contacts (8 Å, |Δi|>4): 398; chains: 1; bounding box: 79×68×39 Å

Nearest PDB structures (foldseek):
  7ron-assembly1_A  TM=8.129E-01  e=2.365E-07  Cylindrospermum licheniforme UTEX B 2014
  7roo-assembly1_A  TM=8.168E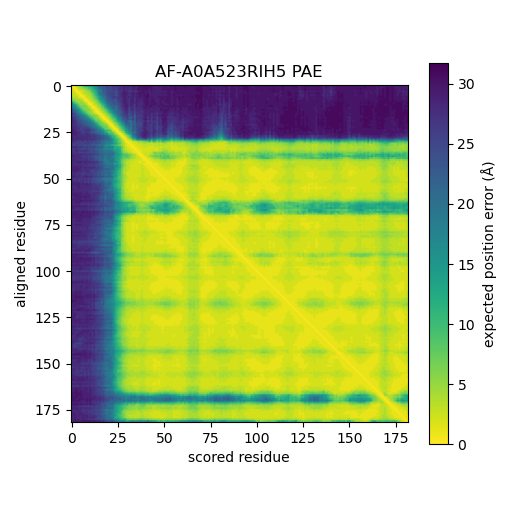-01  e=3.219E-07  Cylindrospermum licheniforme UTEX B 2014
  7fh6-assembly1_A  TM=8.292E-01  e=1.429E-06  Cylindrospermum licheniforme UTEX B 2014
  7fh8-assembly1_A  TM=8.252E-01  e=1.847E-06  Cylindrospermum licheniforme UTEX B 2014
  7fh7-assembly1_A  TM=7.986E-01  e=1.584E-06  Cylindrospermum licheniforme UTEX B 2014

pLDDT: mean 86.6, std 19.29, range [36.62, 98.88]